Protein AF-A0A7J7X458-F1 (afdb_monomer_lite)

Organism: Rhinolophus ferrumequinum (NCBI:txid59479)

Sequence (187 aa):
MTGVVRDGQDTGGTTMLPPALCLPPPPAPGPMGNCAILASRQPVPRLPPSPSVSLVCELYAWQGLAGARAPQPKAWASLVLFDRDQRVLSGHWRLPLRALPLDPSLSPGQLNGIPQVCQAELFLRMVNARDADVQTWAEINPASAHEYQYPPPVSRSSSLEASSLDPIAGFVDPPPPAEEPLGSSQG

pLDDT: mean 79.39, std 16.43, range [38.22, 96.38]

InterPro domains:
  IPR038800 Coiled-coil domain-containing protein 17 [PTHR33820] (1-182)
  IPR060404 CCDC17, C-terminal domain [PF28455] (2-148)

Foldseek 3Di:
DKFKDALQHTPPDDDQFDDWDFDAFDPPPFDPGTDTDRDLDDDDPDDQQDQRIKMKAWDWADDPDPPPDDTDTAFIWIDGQADPVSDGPFFWAKTFTFGDDDGSNDDPVRRVVGDGDPRDIDIDGGDDPVCCVVSSPDDDDRNCCVRHDHDPDNPDPPPPPPPPPPPPPDDDPDDDDDDDDDDDDDD

Secondary structure (DSSP, 8-state):
-EEEEETTEE-S--BPPPP-PPBPPPSSSS-SS-B----S--PPP-----TTEEEEEEEEE-SSSTTSS--EEEEEEEEESB-TTS-B--EEEEEEEEPSSP-TT--HHHHTTSPEEEEEEEEEEE--GGGHHHHTTS---GGGGGG-BPPPP----S--------------PPPPPPPPP------

Structure (mmCIF, N/CA/C/O backbone):
data_AF-A0A7J7X458-F1
#
_entry.id   AF-A0A7J7X458-F1
#
loop_
_atom_site.group_PDB
_atom_site.id
_atom_site.type_symbol
_atom_site.label_atom_id
_atom_site.label_alt_id
_atom_site.label_comp_id
_atom_site.label_asym_id
_atom_site.label_entity_id
_atom_site.label_seq_id
_atom_site.pdbx_PDB_ins_code
_atom_site.Cartn_x
_atom_site.Cartn_y
_atom_site.Cartn_z
_atom_site.occupancy
_atom_site.B_iso_or_equiv
_atom_site.auth_seq_id
_atom_site.auth_comp_id
_atom_site.auth_asym_id
_atom_site.auth_atom_id
_atom_site.pdbx_PDB_model_num
ATOM 1 N N . MET A 1 1 ? 7.775 -4.183 2.819 1.00 89.19 1 MET A N 1
ATOM 2 C CA . MET A 1 1 ? 7.540 -4.303 4.270 1.00 89.19 1 MET A CA 1
ATOM 3 C C . MET A 1 1 ? 6.198 -3.678 4.578 1.00 89.19 1 MET A C 1
ATOM 5 O O . MET A 1 1 ? 5.832 -2.713 3.918 1.00 89.19 1 MET A O 1
ATOM 9 N N . THR A 1 2 ? 5.453 -4.233 5.518 1.00 90.75 2 THR A N 1
ATOM 10 C CA . THR A 1 2 ? 4.111 -3.763 5.866 1.00 90.75 2 THR A CA 1
ATOM 11 C C . THR A 1 2 ? 3.907 -3.876 7.368 1.00 90.75 2 THR A C 1
ATOM 13 O O . THR A 1 2 ? 4.061 -4.957 7.932 1.00 90.75 2 THR A O 1
ATOM 16 N N . GLY A 1 3 ? 3.572 -2.771 8.019 1.00 90.62 3 GLY A N 1
ATOM 17 C CA . GLY A 1 3 ? 3.391 -2.687 9.465 1.00 90.62 3 GLY A CA 1
ATOM 18 C C . GLY A 1 3 ? 2.100 -1.967 9.816 1.00 90.62 3 GLY A C 1
ATOM 19 O O . GLY A 1 3 ? 1.531 -1.250 8.993 1.00 90.62 3 GLY A O 1
ATOM 20 N N . VAL A 1 4 ? 1.624 -2.171 11.040 1.00 91.25 4 VAL A N 1
ATOM 21 C CA . VAL A 1 4 ? 0.463 -1.445 11.554 1.00 91.25 4 VAL A CA 1
ATOM 22 C C . VAL A 1 4 ? 0.936 -0.452 12.593 1.00 91.25 4 VAL A C 1
ATOM 24 O O . VAL A 1 4 ? 1.631 -0.814 13.541 1.00 91.25 4 VAL A O 1
ATOM 27 N N . VAL A 1 5 ? 0.528 0.795 12.418 1.00 92.00 5 VAL A N 1
ATOM 28 C CA . VAL A 1 5 ? 0.907 1.910 13.275 1.00 92.00 5 VAL A CA 1
ATOM 29 C C . VAL A 1 5 ? -0.341 2.437 13.968 1.00 92.00 5 VAL A C 1
ATOM 31 O O . VAL A 1 5 ? -1.407 2.540 13.359 1.00 92.00 5 VAL A O 1
ATOM 34 N N . ARG A 1 6 ? -0.205 2.787 15.244 1.00 90.75 6 ARG A N 1
ATOM 35 C CA . ARG A 1 6 ? -1.192 3.529 16.023 1.00 90.75 6 ARG A CA 1
ATOM 36 C C . ARG A 1 6 ? -0.552 4.811 16.541 1.00 90.75 6 ARG A C 1
ATOM 38 O O . ARG A 1 6 ? 0.510 4.744 17.144 1.00 90.75 6 ARG A O 1
ATOM 45 N N . ASP A 1 7 ? -1.202 5.951 16.314 1.00 88.38 7 ASP A N 1
ATOM 46 C CA . ASP A 1 7 ? -0.748 7.257 16.824 1.00 88.38 7 ASP A CA 1
ATOM 47 C C . ASP A 1 7 ? 0.721 7.567 16.447 1.00 88.38 7 ASP A C 1
ATOM 49 O O . ASP A 1 7 ? 1.489 8.120 17.229 1.00 88.38 7 ASP A O 1
ATOM 53 N N . GLY A 1 8 ? 1.139 7.156 15.244 1.00 85.06 8 GLY A N 1
ATOM 54 C CA . GLY A 1 8 ? 2.517 7.315 14.768 1.00 85.06 8 GLY A CA 1
ATOM 55 C C . GLY A 1 8 ? 3.533 6.309 15.331 1.00 85.06 8 GLY A C 1
ATOM 56 O O . GLY A 1 8 ? 4.705 6.381 14.975 1.00 85.06 8 GLY A O 1
ATOM 57 N N . GLN A 1 9 ? 3.120 5.348 16.162 1.00 86.56 9 GLN A N 1
ATOM 58 C CA . GLN A 1 9 ? 3.988 4.302 16.715 1.00 86.56 9 GLN A CA 1
ATOM 59 C C . GLN A 1 9 ? 3.689 2.920 16.120 1.00 86.56 9 GLN A C 1
ATOM 61 O O . GLN A 1 9 ? 2.529 2.520 16.005 1.00 86.56 9 GLN A O 1
ATOM 66 N N . ASP A 1 10 ? 4.735 2.170 15.754 1.00 84.19 10 ASP A N 1
ATOM 67 C CA . ASP A 1 10 ? 4.600 0.777 15.307 1.00 84.19 10 ASP A CA 1
ATOM 68 C C . ASP A 1 10 ? 4.023 -0.086 16.442 1.00 84.19 10 ASP A C 1
ATOM 70 O O . ASP A 1 10 ? 4.448 -0.011 17.595 1.00 84.19 10 ASP A O 1
ATOM 74 N N . THR A 1 11 ? 3.047 -0.924 16.104 1.00 83.38 11 THR A N 1
ATOM 75 C CA . THR A 1 11 ? 2.442 -1.897 17.022 1.00 83.38 11 THR A CA 1
ATOM 76 C C . THR A 1 11 ? 3.266 -3.188 17.165 1.00 83.38 11 THR A C 1
ATOM 78 O O . THR A 1 11 ? 2.844 -4.110 17.859 1.00 83.38 11 THR A O 1
ATOM 81 N N . GLY A 1 12 ? 4.448 -3.261 16.538 1.00 67.69 12 GLY A N 1
ATOM 82 C CA . GLY A 1 12 ? 5.417 -4.358 16.660 1.00 67.69 12 GLY A CA 1
ATOM 83 C C . GLY A 1 12 ? 5.139 -5.549 15.737 1.00 67.69 12 GLY A C 1
ATOM 84 O O . GLY A 1 12 ? 5.769 -6.595 15.873 1.00 67.69 12 GLY A O 1
ATOM 85 N N . GLY A 1 13 ? 4.195 -5.406 14.802 1.00 74.56 13 GLY A N 1
ATOM 86 C CA . GLY A 1 13 ? 3.687 -6.472 13.931 1.00 74.56 13 GLY A CA 1
ATOM 87 C C . GLY A 1 13 ? 4.144 -6.367 12.477 1.00 74.56 13 GLY A C 1
ATOM 88 O O . GLY A 1 13 ? 3.378 -6.704 11.570 1.00 74.56 13 GLY A O 1
ATOM 89 N N . THR A 1 14 ? 5.344 -5.847 12.225 1.00 84.81 14 THR A N 1
ATOM 90 C CA . THR A 1 14 ? 5.788 -5.611 10.853 1.00 84.81 14 THR A CA 1
ATOM 91 C C . THR A 1 14 ? 6.150 -6.909 10.124 1.00 84.81 14 THR A C 1
ATOM 93 O O . THR A 1 14 ? 6.900 -7.747 10.615 1.00 84.81 14 THR A O 1
ATOM 96 N N . THR A 1 15 ? 5.603 -7.075 8.920 1.00 86.56 15 THR A N 1
ATOM 97 C CA . THR A 1 15 ? 5.781 -8.245 8.060 1.00 86.56 15 THR A CA 1
ATOM 98 C C . THR A 1 15 ? 6.602 -7.890 6.822 1.00 86.56 15 THR A C 1
ATOM 100 O O . THR A 1 15 ? 6.350 -6.900 6.126 1.00 86.56 15 THR A O 1
ATOM 103 N N . MET A 1 16 ? 7.591 -8.726 6.509 1.00 86.75 16 MET A N 1
ATOM 104 C CA . MET A 1 16 ? 8.283 -8.669 5.225 1.00 86.75 16 MET A CA 1
ATOM 105 C C . MET A 1 16 ? 7.485 -9.452 4.189 1.00 86.75 16 MET A C 1
ATOM 107 O O . MET A 1 16 ? 7.219 -10.638 4.365 1.00 86.75 16 MET A O 1
ATOM 111 N N . LEU A 1 17 ? 7.101 -8.775 3.109 1.00 86.06 17 LEU A N 1
ATOM 112 C CA . LEU A 1 17 ? 6.488 -9.432 1.959 1.00 86.06 17 LEU A CA 1
ATOM 113 C C . LEU A 1 17 ? 7.571 -10.171 1.158 1.00 86.06 17 LEU A C 1
ATOM 115 O O . LEU A 1 17 ? 8.720 -9.707 1.139 1.00 86.06 17 LEU A O 1
ATOM 119 N N . PRO A 1 18 ? 7.238 -11.300 0.510 1.00 85.62 18 PRO A N 1
ATOM 120 C CA . PRO A 1 18 ? 8.194 -12.009 -0.323 1.00 85.62 18 PRO A CA 1
ATOM 121 C C . PRO A 1 18 ? 8.704 -11.095 -1.452 1.00 85.62 18 PRO A C 1
ATOM 123 O O . PRO A 1 18 ? 7.947 -10.274 -1.979 1.00 85.62 18 PRO A O 1
ATOM 126 N N . PRO A 1 19 ? 9.985 -11.208 -1.840 1.00 86.19 19 PRO A N 1
ATOM 127 C CA . PRO A 1 19 ? 10.505 -10.490 -2.995 1.00 86.19 19 PRO A CA 1
ATOM 128 C C . PRO A 1 19 ? 9.729 -10.858 -4.261 1.00 86.19 19 PRO A C 1
ATOM 130 O O . PRO A 1 19 ? 9.452 -12.032 -4.504 1.00 86.19 19 PRO A O 1
ATOM 133 N N . ALA A 1 20 ? 9.437 -9.861 -5.091 1.00 88.38 20 ALA A N 1
ATOM 134 C CA . ALA A 1 20 ? 8.766 -10.047 -6.369 1.00 88.38 20 ALA A CA 1
ATOM 135 C C . ALA A 1 20 ? 9.560 -9.370 -7.488 1.00 88.38 20 ALA A C 1
ATOM 137 O O . ALA A 1 20 ? 10.170 -8.316 -7.288 1.00 88.38 20 ALA A O 1
ATOM 138 N N . LEU A 1 21 ? 9.547 -9.984 -8.670 1.00 87.44 21 LEU A N 1
ATOM 139 C CA . LEU A 1 21 ? 10.113 -9.393 -9.877 1.00 87.44 21 LEU A CA 1
ATOM 140 C C . LEU A 1 21 ? 9.071 -8.494 -10.542 1.00 87.44 21 LEU A C 1
ATOM 142 O O . LEU A 1 21 ? 7.900 -8.858 -10.640 1.00 87.44 21 LEU A O 1
ATOM 146 N N . CYS A 1 22 ? 9.512 -7.334 -11.027 1.00 87.44 22 CYS A N 1
ATOM 147 C CA . CYS A 1 22 ? 8.680 -6.486 -11.870 1.00 87.44 22 CYS A CA 1
ATOM 148 C C . CYS A 1 22 ? 8.477 -7.165 -13.226 1.00 87.44 22 CYS A C 1
ATOM 150 O O . CYS A 1 22 ? 9.434 -7.412 -13.959 1.00 87.44 22 CYS A O 1
ATOM 152 N N . LEU A 1 23 ? 7.223 -7.450 -13.543 1.00 87.00 23 LEU A N 1
ATOM 153 C CA . LEU A 1 23 ? 6.768 -7.975 -14.818 1.00 87.00 23 LEU A CA 1
ATOM 154 C C . LEU A 1 23 ? 6.416 -6.815 -15.762 1.00 87.00 23 LEU A C 1
ATOM 156 O O . LEU A 1 23 ? 6.083 -5.723 -15.287 1.00 87.00 23 LEU A O 1
ATOM 160 N N . PRO A 1 24 ? 6.488 -7.030 -17.087 1.00 85.81 24 PRO A N 1
ATOM 161 C CA . PRO A 1 24 ? 6.001 -6.056 -18.059 1.00 85.81 24 PRO A CA 1
ATOM 162 C C . PRO A 1 24 ? 4.510 -5.743 -17.839 1.00 85.81 24 PRO A C 1
ATOM 164 O O . PRO A 1 24 ? 3.801 -6.546 -17.224 1.00 85.81 24 PRO A O 1
ATOM 167 N N . PRO A 1 25 ? 4.027 -4.590 -18.338 1.00 83.75 25 PRO A N 1
ATOM 168 C CA . PRO A 1 25 ? 2.627 -4.204 -18.203 1.00 83.75 25 PRO A CA 1
ATOM 169 C C . PRO A 1 25 ? 1.688 -5.294 -18.745 1.00 83.75 25 PRO A C 1
ATOM 171 O O . PRO A 1 25 ? 1.964 -5.863 -19.808 1.00 83.75 25 PRO A O 1
ATOM 174 N N . PRO A 1 26 ? 0.573 -5.581 -18.050 1.00 80.38 26 PRO A N 1
ATOM 175 C CA . PRO A 1 26 ? -0.440 -6.503 -18.549 1.00 80.38 26 PRO A CA 1
ATOM 176 C C . PRO A 1 26 ? -1.141 -5.924 -19.795 1.00 80.38 26 PRO A C 1
ATOM 178 O O . PRO A 1 26 ? -1.144 -4.703 -19.992 1.00 80.38 26 PRO A O 1
ATOM 181 N N . PRO A 1 27 ? -1.776 -6.769 -20.632 1.00 79.12 27 PRO A N 1
ATOM 182 C CA . PRO A 1 27 ? -2.664 -6.296 -21.690 1.00 79.12 27 PRO A CA 1
ATOM 183 C C . PRO A 1 27 ? -3.757 -5.386 -21.121 1.00 79.12 27 PRO A C 1
ATOM 185 O O . PRO A 1 27 ? -4.252 -5.622 -20.021 1.00 79.12 27 PRO A O 1
ATOM 188 N N . ALA A 1 28 ? -4.149 -4.359 -21.876 1.00 76.00 28 ALA A N 1
ATOM 189 C CA . ALA A 1 28 ? -5.241 -3.484 -21.465 1.00 76.00 28 ALA A CA 1
ATOM 190 C C . ALA A 1 28 ? -6.551 -4.286 -21.294 1.00 76.00 28 ALA A C 1
ATOM 192 O O . ALA A 1 28 ? -6.829 -5.156 -22.127 1.00 76.00 28 ALA A O 1
ATOM 193 N N . PRO A 1 29 ? -7.384 -3.979 -20.280 1.00 72.44 29 PRO A N 1
ATOM 194 C CA . PRO A 1 29 ? -7.235 -2.914 -19.277 1.00 72.44 29 PRO A CA 1
ATOM 195 C C . PRO A 1 29 ? -6.238 -3.295 -18.169 1.00 72.44 29 PRO A C 1
ATOM 197 O O . PRO A 1 29 ? -6.218 -4.440 -17.755 1.00 72.44 29 PRO A O 1
ATOM 200 N N . GLY A 1 30 ? -5.420 -2.359 -17.672 1.00 72.25 30 GLY A N 1
ATOM 201 C CA . GLY A 1 30 ? -4.449 -2.616 -16.597 1.00 72.25 30 GLY A CA 1
ATOM 202 C C . GLY A 1 30 ? -3.587 -1.389 -16.260 1.00 72.25 30 GLY A C 1
ATOM 203 O O . GLY A 1 30 ? -3.686 -0.374 -16.958 1.00 72.25 30 GLY A O 1
ATOM 204 N N . PRO A 1 31 ? -2.767 -1.432 -15.191 1.00 77.25 31 PRO A N 1
ATOM 205 C CA . PRO A 1 31 ? -1.887 -0.327 -14.831 1.00 77.25 31 PRO A CA 1
ATOM 206 C C . PRO A 1 31 ? -0.853 -0.086 -15.934 1.00 77.25 31 PRO A C 1
ATOM 208 O O . PRO A 1 31 ? -0.308 -1.022 -16.520 1.00 77.25 31 PRO A O 1
ATOM 211 N N . MET A 1 32 ? -0.574 1.188 -16.209 1.00 79.88 32 MET A N 1
ATOM 212 C CA . MET A 1 32 ? 0.482 1.563 -17.144 1.00 79.88 32 MET A CA 1
ATOM 213 C C . MET A 1 32 ? 1.850 1.327 -16.494 1.00 79.88 32 MET A C 1
ATOM 215 O O . MET A 1 32 ? 2.110 1.812 -15.396 1.00 79.88 32 MET A O 1
ATOM 219 N N . GLY A 1 33 ? 2.736 0.621 -17.195 1.00 84.88 33 GLY A N 1
ATOM 220 C CA . GLY A 1 33 ? 4.096 0.338 -16.733 1.00 84.88 33 GLY A CA 1
ATOM 221 C C . GLY A 1 33 ? 4.254 -1.015 -16.037 1.00 84.88 33 GLY A C 1
ATOM 222 O O . GLY A 1 33 ? 3.338 -1.830 -15.976 1.00 84.88 33 GLY A O 1
ATOM 223 N N . ASN A 1 34 ? 5.467 -1.278 -15.556 1.00 87.94 34 ASN A N 1
ATOM 224 C CA . ASN A 1 34 ? 5.802 -2.566 -14.955 1.00 87.94 34 ASN A CA 1
ATOM 225 C C . ASN A 1 34 ? 5.041 -2.779 -13.638 1.00 87.94 34 ASN A C 1
ATOM 227 O O . ASN A 1 34 ? 4.902 -1.852 -12.840 1.00 87.94 34 ASN A O 1
ATOM 231 N N . CYS A 1 35 ? 4.618 -4.013 -13.374 1.00 88.06 35 CYS A N 1
ATOM 232 C CA . CYS A 1 35 ? 3.873 -4.370 -12.168 1.00 88.06 35 CYS A CA 1
ATOM 233 C C . CYS A 1 35 ? 4.478 -5.591 -11.468 1.00 88.06 35 CYS A C 1
ATOM 235 O O . CYS A 1 35 ? 5.085 -6.444 -12.108 1.00 88.06 35 CYS A O 1
ATOM 237 N N . ALA A 1 36 ? 4.296 -5.701 -10.155 1.00 89.56 36 ALA A N 1
ATOM 238 C CA . ALA A 1 36 ? 4.710 -6.866 -9.380 1.00 89.56 36 ALA A CA 1
ATOM 239 C C . ALA A 1 36 ? 3.615 -7.240 -8.377 1.00 89.56 36 ALA A C 1
ATOM 241 O O . ALA A 1 36 ? 3.035 -6.364 -7.733 1.00 89.56 36 ALA A O 1
ATOM 242 N N . ILE A 1 37 ? 3.355 -8.537 -8.218 1.00 88.06 37 ILE A N 1
ATOM 243 C CA . ILE A 1 37 ? 2.460 -9.054 -7.178 1.00 88.06 37 ILE A CA 1
ATOM 244 C C . ILE A 1 37 ? 3.307 -9.324 -5.934 1.00 88.06 37 ILE A C 1
ATOM 246 O O . ILE A 1 37 ? 4.159 -10.207 -5.942 1.00 88.06 37 ILE A O 1
ATOM 250 N N . LEU A 1 38 ? 3.095 -8.534 -4.879 1.00 82.50 38 LEU A N 1
ATOM 251 C CA . LEU A 1 38 ? 3.946 -8.547 -3.682 1.00 82.50 38 LEU A CA 1
ATOM 252 C C . LEU A 1 38 ? 3.552 -9.623 -2.665 1.00 82.50 38 LEU A C 1
ATOM 254 O O . LEU A 1 38 ? 4.414 -10.177 -1.995 1.00 82.50 38 LEU A O 1
ATOM 258 N N . ALA A 1 39 ? 2.258 -9.895 -2.505 1.00 73.19 39 ALA A N 1
ATOM 259 C CA . ALA A 1 39 ? 1.745 -10.915 -1.595 1.00 73.19 39 ALA A CA 1
ATOM 260 C C . ALA A 1 39 ? 0.273 -11.205 -1.891 1.00 73.19 39 ALA A C 1
ATOM 262 O O . ALA A 1 39 ? -0.444 -10.326 -2.367 1.00 73.19 39 ALA A O 1
ATOM 263 N N . SER A 1 40 ? -0.182 -12.416 -1.559 1.00 65.38 40 SER A N 1
ATOM 264 C CA . SER A 1 40 ? -1.592 -12.792 -1.694 1.00 65.38 40 SER A CA 1
ATOM 265 C C . SER A 1 40 ? -2.425 -12.483 -0.452 1.00 65.38 40 SER A C 1
ATOM 267 O O . SER A 1 40 ? -3.580 -12.085 -0.574 1.00 65.38 40 SER A O 1
ATOM 269 N N . ARG A 1 41 ? -1.863 -12.651 0.755 1.00 74.56 41 ARG A N 1
ATOM 270 C CA . ARG A 1 41 ? -2.570 -12.428 2.026 1.00 74.56 41 ARG A CA 1
ATOM 271 C C . ARG A 1 41 ? -1.618 -11.968 3.116 1.00 74.56 41 ARG A C 1
ATOM 273 O O . ARG A 1 41 ? -0.571 -12.575 3.323 1.00 74.56 41 ARG A O 1
ATOM 280 N N . GLN A 1 42 ? -2.038 -10.956 3.866 1.00 74.69 42 GLN A N 1
ATOM 281 C CA . GLN A 1 42 ? -1.352 -10.526 5.074 1.00 74.69 42 GLN A CA 1
ATOM 282 C C . GLN A 1 42 ? -2.365 -10.376 6.216 1.00 74.69 42 GLN A C 1
ATOM 284 O O . GLN A 1 42 ? -3.263 -9.537 6.117 1.00 74.69 42 GLN A O 1
ATOM 289 N N . PRO A 1 43 ? -2.253 -11.169 7.296 1.00 74.62 43 PRO A N 1
ATOM 290 C CA . PRO A 1 43 ? -3.108 -10.992 8.457 1.00 74.62 43 PRO A CA 1
ATOM 291 C C . PRO A 1 43 ? -2.748 -9.689 9.178 1.00 74.62 43 PRO A C 1
ATOM 293 O O . PRO A 1 43 ? -1.582 -9.412 9.452 1.00 74.62 43 PRO A O 1
ATOM 296 N N . VAL A 1 44 ? -3.769 -8.902 9.508 1.00 77.31 44 VAL A N 1
ATOM 297 C CA . VAL A 1 44 ? -3.647 -7.728 10.376 1.00 77.31 44 VAL A CA 1
ATOM 298 C C . VAL A 1 44 ? -3.971 -8.174 11.808 1.00 77.31 44 VAL A C 1
ATOM 300 O O . VAL A 1 44 ? -4.988 -8.851 11.998 1.00 77.31 44 VAL A O 1
ATOM 303 N N . PRO A 1 45 ? -3.145 -7.837 12.819 1.00 75.00 45 PRO A N 1
ATOM 304 C CA . PRO A 1 45 ? -3.445 -8.148 14.214 1.00 75.00 45 PRO A CA 1
ATOM 305 C C . PRO A 1 45 ? -4.839 -7.664 14.628 1.00 75.00 45 PRO A C 1
ATOM 307 O O . PRO A 1 45 ? -5.337 -6.650 14.134 1.00 75.00 45 PRO A O 1
ATOM 310 N N . ARG A 1 46 ? -5.476 -8.367 15.572 1.00 79.00 46 ARG A N 1
ATOM 311 C CA . ARG A 1 46 ? -6.741 -7.900 16.154 1.00 79.00 46 ARG A CA 1
ATOM 312 C C . ARG A 1 46 ? -6.467 -6.642 16.967 1.00 79.00 46 ARG A C 1
ATOM 314 O O . ARG A 1 46 ? -5.820 -6.704 18.008 1.00 79.00 46 ARG A O 1
ATOM 321 N N . LEU A 1 47 ? -6.963 -5.512 16.484 1.00 81.12 47 LEU A N 1
ATOM 322 C CA . LEU A 1 47 ? -6.764 -4.204 17.096 1.00 81.12 47 LEU A CA 1
ATOM 323 C C . LEU A 1 47 ? -8.120 -3.605 17.469 1.00 81.12 47 LEU A C 1
ATOM 325 O O . LEU A 1 47 ? -9.081 -3.789 16.717 1.00 81.12 47 LEU A O 1
ATOM 329 N N . PRO A 1 48 ? -8.220 -2.878 18.599 1.00 86.69 48 PRO A N 1
ATOM 330 C CA . PRO A 1 48 ? -9.425 -2.120 18.876 1.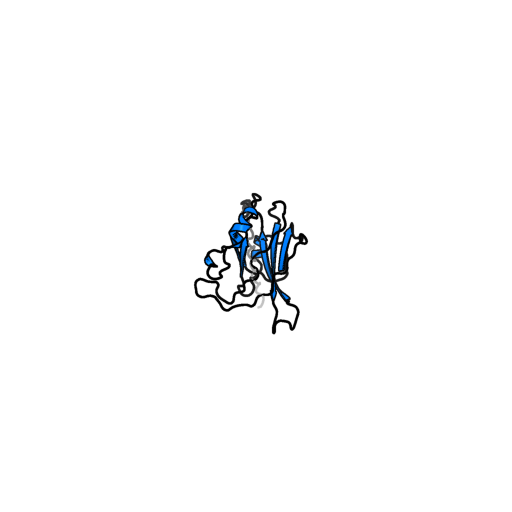00 86.69 48 PRO A CA 1
ATOM 331 C C . PRO A 1 48 ? -9.605 -1.043 17.794 1.00 86.69 48 PRO A C 1
ATOM 333 O O . PRO A 1 48 ? -8.605 -0.424 17.398 1.00 86.69 48 PRO A O 1
ATOM 336 N N . PRO A 1 49 ? -10.845 -0.827 17.319 1.00 89.81 49 PRO A N 1
ATOM 337 C CA . PRO A 1 49 ? -11.141 0.180 16.314 1.00 89.81 49 PRO A CA 1
ATOM 338 C C . PRO A 1 49 ? -10.668 1.571 16.724 1.00 89.81 49 PRO A C 1
ATOM 340 O O . PRO A 1 49 ? -10.943 2.027 17.832 1.00 89.81 49 PRO A O 1
ATOM 343 N N . SER A 1 50 ? -9.939 2.244 15.836 1.00 90.00 50 SER 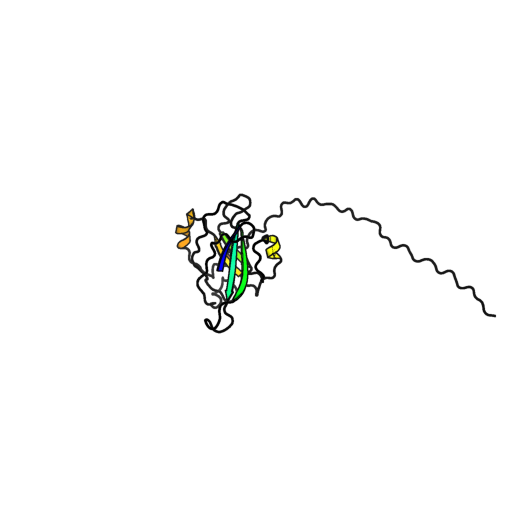A N 1
ATOM 344 C CA . SER A 1 50 ? -9.520 3.629 16.047 1.00 90.00 50 SER A CA 1
ATOM 345 C C . SER A 1 50 ? -9.110 4.287 14.726 1.00 90.00 50 SER A C 1
ATOM 347 O O . SER A 1 50 ? -8.378 3.668 13.948 1.00 90.00 50 SER A O 1
ATOM 349 N N . PRO A 1 51 ? -9.516 5.549 14.482 1.00 87.06 51 PRO A N 1
ATOM 350 C CA . PRO A 1 51 ? -9.133 6.295 13.283 1.00 87.06 51 PRO A CA 1
ATOM 351 C C . PRO A 1 51 ? -7.633 6.631 13.236 1.00 87.06 51 PRO A C 1
ATOM 353 O O . PRO A 1 51 ? -7.122 6.984 12.177 1.00 87.06 51 PRO A O 1
ATOM 356 N N . SER A 1 52 ? -6.915 6.500 14.358 1.00 88.31 52 SER A N 1
ATOM 357 C CA . SER A 1 52 ? -5.459 6.677 14.425 1.00 88.31 52 SER A CA 1
ATOM 358 C C . SER A 1 52 ? -4.667 5.443 13.988 1.00 88.31 52 SER A C 1
ATOM 360 O O . SER A 1 52 ? -3.436 5.474 13.978 1.00 88.31 52 SER A O 1
ATOM 362 N N . VAL A 1 53 ? -5.343 4.326 13.697 1.00 91.25 53 VAL A N 1
ATOM 363 C CA . VAL A 1 53 ? -4.682 3.093 13.267 1.00 91.25 53 VAL A CA 1
ATOM 364 C C . VAL A 1 53 ? -4.559 3.089 11.750 1.00 91.25 53 VAL A C 1
ATOM 366 O O . VAL A 1 53 ? -5.556 3.196 11.035 1.00 91.25 53 VAL A O 1
ATOM 369 N N . SER A 1 54 ? -3.337 2.907 11.258 1.00 91.94 54 SER A N 1
ATOM 370 C CA . SER A 1 54 ? -3.038 2.844 9.831 1.00 91.94 54 SER A CA 1
ATOM 371 C C . SER A 1 54 ? -2.152 1.653 9.479 1.00 91.94 54 SER A C 1
ATOM 373 O O . SER A 1 54 ? -1.294 1.229 10.252 1.00 91.94 54 SER A O 1
ATOM 375 N N . LEU A 1 55 ? -2.379 1.102 8.291 1.00 92.44 55 LEU A N 1
ATOM 376 C CA . LEU A 1 55 ? -1.444 0.223 7.610 1.00 92.44 55 LEU A CA 1
ATOM 377 C C . LEU A 1 55 ? -0.400 1.093 6.921 1.00 92.44 55 LEU A C 1
ATOM 379 O O . LEU A 1 55 ? -0.748 1.920 6.081 1.00 92.44 55 LEU A O 1
ATOM 383 N N . VAL A 1 56 ? 0.867 0.858 7.232 1.00 93.44 56 VAL A N 1
ATOM 384 C CA . VAL A 1 56 ? 2.005 1.486 6.568 1.00 93.44 56 VAL A CA 1
ATOM 385 C C . VAL A 1 56 ? 2.707 0.440 5.717 1.00 93.44 56 VAL A C 1
ATOM 387 O O . VAL A 1 56 ? 3.078 -0.632 6.194 1.00 93.44 56 VAL A O 1
ATOM 390 N N . CYS A 1 57 ? 2.894 0.760 4.444 1.00 93.38 57 CYS A N 1
ATOM 391 C CA . CYS A 1 57 ? 3.584 -0.075 3.476 1.00 93.38 57 CYS A CA 1
ATOM 392 C C . CYS A 1 57 ? 4.854 0.640 3.029 1.00 93.38 57 CYS A C 1
ATOM 394 O O . CYS A 1 57 ? 4.784 1.735 2.481 1.00 93.38 57 CYS A O 1
ATOM 396 N N . GLU A 1 58 ? 6.005 0.004 3.202 1.00 94.50 58 GLU A N 1
ATOM 397 C CA . GLU A 1 58 ? 7.289 0.505 2.723 1.00 94.50 58 GLU A CA 1
ATOM 398 C C . GLU A 1 58 ? 7.814 -0.386 1.591 1.00 94.50 58 GLU A C 1
ATOM 400 O O . GLU A 1 58 ? 7.923 -1.616 1.719 1.00 94.50 58 GLU A O 1
ATOM 405 N N . LEU A 1 59 ? 8.129 0.245 0.461 1.00 93.31 59 LEU A N 1
ATOM 406 C CA . LEU A 1 59 ? 8.678 -0.397 -0.721 1.00 93.31 59 LEU A CA 1
ATOM 407 C C . LEU A 1 59 ? 10.200 -0.444 -0.627 1.00 93.31 59 LEU A C 1
ATOM 409 O O . LEU A 1 59 ? 10.873 0.587 -0.591 1.00 93.31 59 LEU A O 1
ATOM 413 N N . TYR A 1 60 ? 10.722 -1.662 -0.698 1.00 91.38 60 TYR A N 1
ATOM 414 C CA . TYR A 1 60 ? 12.143 -1.947 -0.792 1.00 91.38 60 TYR A CA 1
ATOM 415 C C . TYR A 1 60 ? 12.461 -2.462 -2.190 1.00 91.38 60 TYR A C 1
ATOM 417 O O . TYR A 1 60 ? 11.739 -3.308 -2.717 1.00 91.38 60 TYR A O 1
ATOM 425 N N . ALA A 1 61 ? 13.551 -1.979 -2.778 1.00 89.00 61 ALA A N 1
ATOM 426 C CA . ALA A 1 61 ? 14.007 -2.442 -4.082 1.00 89.00 61 ALA A CA 1
ATOM 427 C C . ALA A 1 61 ? 15.523 -2.636 -4.109 1.00 89.00 61 ALA A C 1
ATOM 429 O O . ALA A 1 61 ? 16.286 -1.875 -3.502 1.00 89.00 61 ALA A O 1
ATOM 430 N N . TRP A 1 62 ? 15.959 -3.641 -4.866 1.00 85.88 62 TRP A N 1
ATOM 431 C CA . TRP A 1 62 ? 17.354 -3.783 -5.259 1.00 85.88 62 TRP A CA 1
ATOM 432 C C . TRP A 1 62 ? 17.677 -2.797 -6.375 1.00 85.88 62 TRP A C 1
ATOM 434 O O . TRP A 1 62 ? 16.898 -2.606 -7.305 1.00 85.88 62 TRP A O 1
ATOM 444 N N . GLN A 1 63 ? 18.847 -2.177 -6.284 1.00 70.50 63 GLN A N 1
ATOM 445 C CA . GLN A 1 63 ? 19.397 -1.365 -7.358 1.00 70.50 63 GLN A CA 1
ATOM 446 C C . GLN A 1 63 ? 20.539 -2.164 -7.995 1.00 70.50 63 GLN A C 1
ATOM 448 O O . GLN A 1 63 ? 21.563 -2.389 -7.352 1.00 70.50 63 GLN A O 1
ATOM 453 N N . GLY A 1 64 ? 20.342 -2.634 -9.229 1.00 69.00 64 GLY A N 1
ATOM 454 C CA . GLY A 1 64 ? 21.278 -3.530 -9.920 1.00 69.00 64 GLY A CA 1
ATOM 455 C C . GLY A 1 64 ? 20.911 -5.013 -9.789 1.00 69.00 64 GLY A C 1
ATOM 456 O O . GLY A 1 64 ? 19.753 -5.351 -9.554 1.00 69.00 64 GLY A O 1
ATOM 457 N N . LEU A 1 65 ? 21.891 -5.902 -9.983 1.00 63.69 65 LEU A N 1
ATOM 458 C CA . LEU A 1 65 ? 21.675 -7.352 -9.989 1.00 63.69 65 LEU A CA 1
ATOM 459 C C . LEU A 1 65 ? 21.139 -7.834 -8.628 1.00 63.69 65 LEU A C 1
ATOM 461 O O . LEU A 1 65 ? 21.731 -7.551 -7.581 1.00 63.69 65 LEU A O 1
ATOM 465 N N . ALA A 1 66 ? 20.018 -8.559 -8.647 1.00 64.12 66 ALA A N 1
ATOM 466 C CA . ALA A 1 66 ? 19.389 -9.089 -7.441 1.00 64.12 66 ALA A CA 1
ATOM 467 C C . ALA A 1 66 ? 20.383 -9.947 -6.635 1.00 64.12 66 ALA A C 1
ATOM 469 O O . ALA A 1 66 ? 21.094 -10.778 -7.195 1.00 64.12 66 ALA A O 1
ATOM 470 N N . GLY A 1 67 ? 20.447 -9.723 -5.318 1.00 63.66 67 GLY A N 1
ATOM 471 C CA . GLY A 1 67 ? 21.319 -10.472 -4.403 1.00 63.66 67 GLY A CA 1
ATOM 472 C C . GLY A 1 67 ? 22.730 -9.905 -4.199 1.00 63.66 67 GLY A C 1
ATOM 473 O O . GLY A 1 67 ? 23.389 -10.295 -3.242 1.00 63.66 67 GLY A O 1
ATOM 474 N N . ALA A 1 68 ? 23.186 -8.940 -5.008 1.00 68.62 68 ALA A N 1
ATOM 475 C CA . ALA A 1 68 ? 24.510 -8.328 -4.821 1.00 68.62 68 ALA A CA 1
ATOM 476 C C . ALA A 1 68 ? 24.582 -7.368 -3.615 1.00 68.62 68 ALA A C 1
ATOM 478 O O . ALA A 1 68 ? 25.663 -7.091 -3.096 1.00 68.62 68 ALA A O 1
ATOM 479 N N . ARG A 1 69 ? 23.437 -6.821 -3.185 1.00 76.44 69 ARG A N 1
ATOM 480 C CA . ARG A 1 69 ? 23.309 -5.887 -2.054 1.00 76.44 69 ARG A CA 1
ATOM 481 C C . ARG A 1 69 ? 21.990 -6.100 -1.320 1.00 76.44 69 ARG A C 1
ATOM 483 O O . ARG A 1 69 ? 21.057 -6.674 -1.878 1.00 76.44 69 ARG A O 1
ATOM 490 N N . ALA A 1 70 ? 21.900 -5.601 -0.089 1.00 85.06 70 ALA A N 1
ATOM 491 C CA . ALA A 1 70 ? 20.632 -5.518 0.628 1.00 85.06 70 ALA A CA 1
ATOM 492 C C . ALA A 1 70 ? 19.670 -4.550 -0.093 1.00 85.06 70 ALA A C 1
ATOM 494 O O . ALA A 1 70 ? 20.122 -3.504 -0.585 1.00 85.06 70 ALA A O 1
ATOM 495 N N . PRO A 1 71 ? 18.366 -4.871 -0.168 1.00 88.44 71 PRO A N 1
ATOM 496 C CA . PRO A 1 71 ? 17.394 -3.977 -0.776 1.00 88.44 71 PRO A CA 1
ATOM 497 C C . PRO A 1 71 ? 17.298 -2.682 0.038 1.00 88.44 71 PRO A C 1
ATOM 499 O O . PRO A 1 71 ? 17.461 -2.686 1.256 1.00 88.44 71 PRO A O 1
ATOM 502 N N . GLN A 1 72 ? 17.052 -1.569 -0.645 1.00 90.75 72 GLN A N 1
ATOM 503 C CA . GLN A 1 72 ? 16.983 -0.242 -0.031 1.00 90.75 72 GLN A CA 1
ATOM 504 C C . GLN A 1 72 ? 15.543 0.271 -0.048 1.00 90.75 72 GLN A C 1
ATOM 506 O O . GLN A 1 72 ? 14.839 0.004 -1.030 1.00 90.75 72 GLN A O 1
ATOM 511 N N . PRO A 1 73 ? 15.113 1.033 0.970 1.00 92.75 73 PRO A N 1
ATOM 512 C CA . PRO A 1 73 ? 13.809 1.675 0.952 1.00 92.75 73 PRO A CA 1
ATOM 513 C C . PRO A 1 73 ? 13.769 2.717 -0.172 1.00 92.75 73 PRO A C 1
ATOM 515 O O . PRO A 1 73 ? 14.749 3.424 -0.429 1.00 92.75 73 PRO A O 1
ATOM 518 N N . LYS A 1 74 ? 12.650 2.779 -0.896 1.00 93.94 74 LYS A N 1
ATOM 519 C CA . LYS A 1 74 ? 12.471 3.677 -2.051 1.00 93.94 74 LYS A CA 1
ATOM 520 C C . LYS A 1 74 ? 11.273 4.594 -1.921 1.00 93.94 74 LYS A C 1
ATOM 522 O O . LYS A 1 74 ? 11.337 5.733 -2.374 1.00 93.94 74 LYS A O 1
ATOM 527 N N . ALA A 1 75 ? 10.192 4.091 -1.348 1.00 95.56 75 ALA A N 1
ATOM 528 C CA . ALA A 1 75 ? 8.950 4.824 -1.209 1.00 95.56 75 ALA A CA 1
ATOM 529 C C . ALA A 1 75 ? 8.074 4.162 -0.150 1.00 95.56 75 ALA A C 1
ATOM 531 O O . ALA A 1 75 ? 8.338 3.034 0.270 1.00 95.56 75 ALA A O 1
ATOM 532 N N . TRP A 1 76 ? 7.006 4.839 0.243 1.00 96.00 76 TRP A N 1
ATOM 533 C CA . TRP A 1 76 ? 6.071 4.317 1.227 1.00 96.00 76 TRP A CA 1
ATOM 534 C C . TRP A 1 76 ? 4.651 4.826 0.980 1.00 96.00 76 TRP A C 1
ATOM 536 O O . TRP A 1 76 ? 4.432 5.780 0.238 1.00 96.00 76 TRP A O 1
ATOM 546 N N . ALA A 1 77 ? 3.672 4.166 1.577 1.00 95.06 77 ALA A N 1
ATOM 547 C CA . ALA A 1 77 ? 2.274 4.566 1.555 1.00 95.06 77 ALA A CA 1
ATOM 548 C C . ALA A 1 77 ? 1.632 4.249 2.907 1.00 95.06 77 ALA A C 1
ATOM 550 O O . ALA A 1 77 ? 2.095 3.365 3.629 1.00 95.06 77 ALA A O 1
ATOM 551 N N . SER A 1 78 ? 0.552 4.955 3.234 1.00 93.94 78 SER A N 1
ATOM 552 C CA . SER A 1 78 ? -0.240 4.702 4.436 1.00 93.94 78 SER A CA 1
ATOM 553 C C . SER A 1 78 ? -1.730 4.708 4.113 1.00 93.94 78 SER 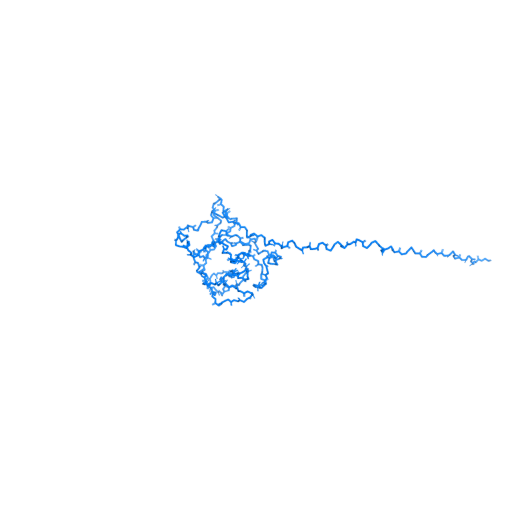A C 1
ATOM 555 O O . SER A 1 78 ? -2.186 5.449 3.238 1.00 93.94 78 SER A O 1
ATOM 557 N N . LEU A 1 79 ? -2.481 3.865 4.817 1.00 92.50 79 LEU A N 1
ATOM 558 C CA . LEU A 1 79 ? -3.930 3.761 4.733 1.00 92.50 79 LEU A CA 1
ATOM 559 C C . LEU A 1 79 ? -4.517 3.568 6.128 1.00 92.50 79 LEU A C 1
ATOM 561 O O . LEU A 1 79 ? -4.193 2.604 6.816 1.00 92.50 79 LEU A O 1
ATOM 565 N N . VAL A 1 80 ? -5.420 4.459 6.527 1.00 91.38 80 VAL A N 1
ATOM 566 C CA . VAL A 1 80 ? -6.208 4.294 7.755 1.00 91.38 80 VAL A CA 1
ATOM 567 C C . VAL A 1 80 ? -7.049 3.017 7.688 1.00 91.38 80 VAL A C 1
ATOM 569 O O . VAL A 1 80 ? -7.649 2.712 6.660 1.00 91.38 80 VAL A O 1
ATOM 572 N N . LEU A 1 81 ? -7.077 2.252 8.781 1.00 90.75 81 LEU A N 1
ATOM 573 C CA . LEU A 1 81 ? -7.812 0.984 8.847 1.00 90.75 81 LEU A CA 1
ATOM 574 C C . LEU A 1 81 ? -9.282 1.173 9.221 1.00 90.75 81 LEU A C 1
ATOM 576 O O . LEU A 1 81 ? -10.118 0.346 8.857 1.00 90.75 81 LEU A O 1
ATOM 580 N N . PHE A 1 82 ? -9.587 2.240 9.957 1.00 90.19 82 PHE A N 1
ATOM 581 C CA . PHE A 1 82 ? -10.923 2.532 10.454 1.00 90.19 82 PHE A CA 1
ATOM 582 C C . PHE A 1 82 ? -11.361 3.932 10.034 1.00 90.19 82 PHE A C 1
ATOM 584 O O . PHE A 1 82 ? -10.554 4.863 10.004 1.00 90.19 82 PHE A O 1
ATOM 591 N N . ASP A 1 83 ? -12.645 4.077 9.725 1.00 87.81 83 ASP A N 1
ATOM 592 C CA . ASP A 1 83 ? -13.263 5.381 9.519 1.00 87.81 83 ASP A CA 1
ATOM 593 C C . ASP A 1 83 ? -13.558 6.093 10.855 1.00 87.81 83 ASP A C 1
ATOM 595 O O . ASP A 1 83 ? -13.231 5.615 11.947 1.00 87.81 83 ASP A O 1
ATOM 599 N N . ARG A 1 84 ? -14.172 7.279 10.769 1.00 86.75 84 ARG A N 1
ATOM 600 C CA . ARG A 1 84 ? -14.560 8.075 11.946 1.00 86.75 84 ARG A CA 1
ATOM 601 C C . ARG A 1 84 ? -15.629 7.402 12.802 1.00 86.75 84 ARG A C 1
ATOM 603 O O . ARG A 1 84 ? -15.651 7.630 14.007 1.00 86.75 84 ARG A O 1
ATOM 610 N N . ASP A 1 85 ? -16.449 6.554 12.190 1.00 89.62 85 ASP A N 1
ATOM 611 C CA . ASP A 1 85 ? -17.474 5.754 12.858 1.00 89.62 85 ASP A CA 1
ATOM 612 C C . ASP A 1 85 ? -16.900 4.433 13.400 1.00 89.62 85 ASP A C 1
ATOM 614 O O . ASP A 1 85 ? -17.650 3.541 13.802 1.00 89.62 85 ASP A O 1
ATOM 618 N N . GLN A 1 86 ? -15.565 4.301 13.418 1.00 89.56 86 GLN A N 1
ATOM 619 C CA . GLN A 1 86 ? -14.825 3.143 13.911 1.00 89.56 86 GLN A CA 1
ATOM 620 C C . GLN A 1 86 ? -15.123 1.844 13.143 1.00 89.56 86 GLN A C 1
ATOM 622 O O . GLN A 1 86 ? -14.948 0.738 13.662 1.00 89.56 86 GLN A O 1
ATOM 627 N N . ARG A 1 87 ? -15.548 1.947 11.883 1.00 88.12 87 ARG A N 1
ATOM 628 C CA . ARG A 1 87 ? -15.789 0.800 11.003 1.00 88.12 87 ARG A CA 1
ATOM 629 C C . ARG A 1 87 ? -14.552 0.514 10.171 1.00 88.12 87 ARG A C 1
ATOM 631 O O . ARG A 1 87 ? -13.849 1.425 9.749 1.00 88.12 87 ARG A O 1
ATOM 638 N N . VAL A 1 88 ? -14.290 -0.767 9.916 1.00 88.50 88 VAL A N 1
ATOM 639 C CA . VAL A 1 88 ? -13.163 -1.194 9.074 1.00 88.50 88 VAL A CA 1
ATOM 640 C C . VAL A 1 88 ? -13.370 -0.709 7.638 1.00 88.50 88 VAL A C 1
ATOM 642 O O . VAL A 1 88 ? -14.395 -1.015 7.026 1.00 88.50 88 VAL A O 1
ATOM 645 N N . LEU A 1 89 ? -12.363 -0.047 7.070 1.00 89.31 89 LEU A N 1
ATOM 646 C CA . LEU A 1 89 ? -12.345 0.432 5.685 1.00 89.31 89 LEU A CA 1
ATOM 647 C C . LEU A 1 89 ? -12.046 -0.701 4.690 1.00 89.31 89 LEU A C 1
ATOM 649 O O . LEU A 1 89 ? -11.003 -0.749 4.040 1.00 89.31 89 LEU A O 1
ATOM 653 N N . SER A 1 90 ? -12.981 -1.642 4.563 1.00 89.69 90 SER A N 1
ATOM 654 C CA . SER A 1 90 ? -12.876 -2.740 3.591 1.00 89.69 90 SER A CA 1
ATOM 655 C C . SER A 1 90 ? -13.109 -2.240 2.158 1.00 89.69 90 SER A C 1
ATOM 657 O O . SER A 1 90 ? -13.983 -1.407 1.935 1.00 89.69 90 SER A O 1
ATOM 659 N N . GLY A 1 91 ? -12.357 -2.755 1.183 1.00 91.50 91 GLY A N 1
ATOM 660 C CA . GLY A 1 91 ? -12.467 -2.350 -0.220 1.00 91.50 91 GLY A CA 1
ATOM 661 C C . GLY A 1 91 ? -11.206 -2.600 -1.051 1.00 91.50 91 GLY A C 1
ATOM 662 O O . GLY A 1 91 ? -10.243 -3.218 -0.587 1.00 91.50 91 GLY A O 1
ATOM 663 N N . HIS A 1 92 ? -11.226 -2.104 -2.290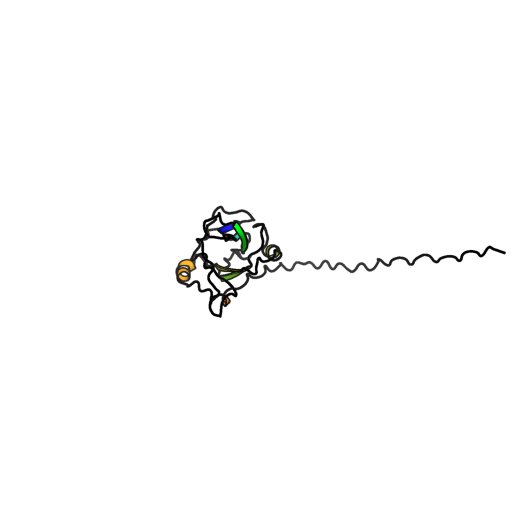 1.00 92.75 92 HIS A N 1
ATOM 664 C CA . HIS A 1 92 ? -10.094 -2.102 -3.218 1.00 92.75 92 HIS A CA 1
ATOM 665 C C . HIS A 1 92 ? -9.469 -0.706 -3.248 1.00 92.75 92 HIS A C 1
ATOM 667 O O . HIS A 1 92 ? -10.068 0.251 -3.739 1.00 92.75 92 HIS A O 1
ATOM 673 N N . TRP A 1 93 ? -8.262 -0.586 -2.706 1.00 94.12 93 TRP A N 1
ATOM 674 C CA . TRP A 1 93 ? -7.600 0.690 -2.477 1.00 94.12 93 TRP A CA 1
ATOM 675 C C . TRP A 1 93 ? -6.365 0.851 -3.357 1.00 94.12 93 TRP A C 1
ATOM 677 O O . TRP A 1 93 ? -5.498 -0.022 -3.409 1.00 94.12 93 TRP A O 1
ATOM 687 N N . ARG A 1 94 ? -6.273 2.005 -4.012 1.00 93.69 94 ARG A N 1
ATOM 688 C CA . ARG A 1 94 ? -5.124 2.448 -4.799 1.00 93.69 94 ARG A CA 1
ATOM 689 C C . ARG A 1 94 ? -4.390 3.543 -4.040 1.00 93.69 94 ARG A C 1
ATOM 691 O O . ARG A 1 94 ? -4.968 4.592 -3.768 1.00 93.69 94 ARG A O 1
ATOM 698 N N . LEU A 1 95 ? -3.134 3.303 -3.678 1.00 94.25 95 LEU A N 1
ATOM 699 C CA . LEU A 1 95 ? -2.327 4.221 -2.877 1.00 94.25 95 LEU A CA 1
ATOM 700 C C . LEU A 1 95 ? -1.114 4.724 -3.671 1.00 94.25 95 LEU A C 1
ATOM 702 O O . LEU A 1 95 ? -0.287 3.911 -4.082 1.00 94.25 95 LEU A O 1
ATOM 706 N N . PRO A 1 96 ? -0.942 6.042 -3.843 1.00 94.56 96 PRO A N 1
ATOM 707 C CA . PRO A 1 96 ? 0.291 6.600 -4.389 1.00 94.56 96 PRO A CA 1
ATOM 708 C C . PRO A 1 96 ? 1.480 6.328 -3.460 1.00 94.56 96 PRO A C 1
ATOM 710 O O . PRO A 1 96 ? 1.407 6.615 -2.263 1.00 94.56 96 PRO A O 1
ATOM 713 N N . LEU A 1 97 ? 2.588 5.826 -4.007 1.00 95.19 97 LEU A N 1
ATOM 714 C CA . LEU A 1 97 ? 3.835 5.649 -3.264 1.00 95.19 97 LEU A CA 1
ATOM 715 C C . LEU A 1 97 ? 4.592 6.979 -3.169 1.00 95.19 97 LEU A C 1
ATOM 717 O O . LEU A 1 97 ? 4.983 7.581 -4.171 1.00 95.19 97 LEU A O 1
ATOM 721 N N . ARG A 1 98 ? 4.786 7.439 -1.938 1.00 96.06 98 ARG A N 1
ATOM 722 C CA . ARG A 1 98 ? 5.347 8.739 -1.573 1.00 96.06 98 ARG A CA 1
ATOM 723 C C . ARG A 1 98 ? 6.847 8.651 -1.314 1.00 96.06 98 ARG A C 1
ATOM 725 O O . ARG A 1 98 ? 7.365 7.602 -0.926 1.00 96.06 98 ARG A O 1
ATOM 732 N N . ALA A 1 99 ? 7.537 9.763 -1.551 1.00 96.38 99 ALA A N 1
ATOM 733 C CA . ALA A 1 99 ? 8.965 9.888 -1.294 1.00 96.38 99 ALA A CA 1
ATOM 734 C C . ALA A 1 99 ? 9.298 9.748 0.202 1.00 96.38 99 ALA A C 1
ATOM 736 O O . ALA A 1 99 ? 8.484 10.045 1.075 1.00 96.38 99 ALA A O 1
ATOM 737 N N . LEU A 1 100 ? 10.517 9.289 0.478 1.00 95.50 100 LEU A N 1
ATOM 738 C CA . LEU A 1 100 ? 11.097 9.255 1.821 1.00 95.50 100 LEU A CA 1
ATOM 739 C C . LEU A 1 100 ? 11.442 10.682 2.307 1.00 95.50 100 LEU A C 1
ATOM 741 O O . LEU A 1 100 ? 11.649 11.561 1.465 1.00 95.50 100 LEU A O 1
ATOM 745 N N . PRO A 1 101 ? 11.565 10.922 3.628 1.00 94.25 101 PRO A N 1
ATOM 746 C CA . PRO A 1 101 ? 11.521 9.953 4.732 1.00 94.25 101 PRO A CA 1
ATOM 747 C C . PRO A 1 101 ? 10.114 9.416 5.029 1.00 94.25 101 PRO A C 1
ATOM 749 O O . PRO A 1 101 ? 9.111 10.066 4.745 1.00 94.25 101 PRO A O 1
ATOM 752 N N . LEU A 1 102 ? 10.058 8.207 5.589 1.00 93.44 102 LEU A N 1
ATOM 753 C CA . LEU A 1 102 ? 8.828 7.624 6.118 1.00 93.44 102 LEU A CA 1
ATOM 754 C C . LEU A 1 102 ? 8.476 8.329 7.433 1.00 93.44 102 LEU A C 1
ATOM 756 O O . LEU A 1 102 ? 9.305 8.381 8.339 1.00 93.44 102 LEU A O 1
ATOM 760 N N . ASP A 1 103 ? 7.248 8.836 7.539 1.00 93.00 103 ASP A N 1
ATOM 761 C CA . ASP A 1 103 ? 6.720 9.435 8.768 1.00 93.00 103 ASP A CA 1
ATOM 762 C C . ASP A 1 103 ? 5.275 8.964 8.998 1.00 93.00 103 ASP A C 1
ATOM 764 O O . ASP A 1 103 ? 4.338 9.459 8.364 1.00 93.00 103 ASP A O 1
ATOM 768 N N . PRO A 1 104 ? 5.060 7.993 9.897 1.00 87.50 104 PRO A N 1
ATOM 769 C CA . PRO A 1 104 ? 3.757 7.380 10.083 1.00 87.50 104 PRO A CA 1
ATOM 770 C C . PRO A 1 104 ? 2.840 8.218 10.994 1.00 87.50 104 PRO A C 1
ATOM 772 O O . PRO A 1 104 ? 1.694 7.830 11.217 1.00 87.50 104 PRO A O 1
ATOM 775 N N . SER A 1 105 ? 3.323 9.351 11.523 1.00 88.62 105 SER A N 1
ATOM 776 C CA . SER A 1 105 ? 2.521 10.302 12.305 1.00 88.62 105 SER A CA 1
ATOM 777 C C . SER A 1 105 ? 1.698 11.255 11.429 1.00 88.62 105 SER A C 1
ATOM 779 O O . SER A 1 105 ? 0.794 11.934 11.919 1.00 88.62 105 SER A O 1
ATOM 781 N N . LEU A 1 106 ? 1.982 11.293 10.122 1.00 88.88 106 LEU A N 1
ATOM 782 C CA . LEU A 1 106 ? 1.301 12.172 9.181 1.00 88.88 106 LEU A CA 1
ATOM 783 C C . LEU A 1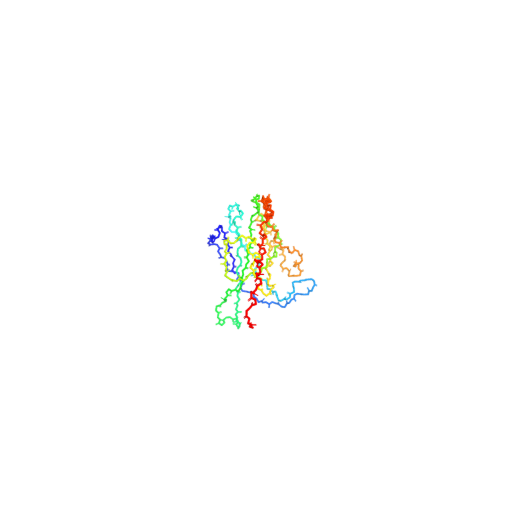 106 ? -0.162 11.776 8.986 1.00 88.88 106 LEU A C 1
ATOM 785 O O . LEU A 1 106 ? -0.499 10.625 8.700 1.00 88.88 106 LEU A O 1
ATOM 789 N N . SER A 1 107 ? -1.043 12.775 9.029 1.00 85.19 107 SER A N 1
ATOM 790 C CA . SER A 1 107 ? -2.430 12.591 8.609 1.00 85.19 107 SER A CA 1
ATOM 791 C C . SER A 1 107 ? -2.517 12.300 7.100 1.00 85.19 107 SER A C 1
ATOM 793 O O . SER A 1 107 ? -1.662 12.753 6.329 1.00 85.19 107 SER A O 1
ATOM 795 N N . PRO A 1 108 ? -3.593 11.644 6.619 1.00 81.75 108 PRO A N 1
ATOM 796 C CA . PRO A 1 108 ? -3.766 11.384 5.187 1.00 81.75 108 PRO A CA 1
ATOM 797 C C . PRO A 1 108 ? -3.721 12.657 4.323 1.00 81.75 108 PRO A C 1
ATOM 799 O O . PRO A 1 108 ? -3.245 12.635 3.191 1.00 81.75 108 PRO A O 1
ATOM 802 N N . GLY A 1 109 ? -4.183 13.792 4.863 1.00 85.00 109 GLY A N 1
ATOM 803 C CA . GLY A 1 109 ? -4.112 15.086 4.184 1.00 85.00 109 GLY A CA 1
ATOM 804 C C . GLY A 1 109 ? -2.680 15.604 4.023 1.00 85.00 109 GLY A C 1
ATOM 805 O O . GLY A 1 109 ? -2.340 16.108 2.956 1.00 85.00 109 GLY A O 1
ATOM 806 N N . GLN A 1 110 ? -1.836 15.445 5.046 1.00 89.44 110 GLN A N 1
ATOM 807 C CA . GLN A 1 110 ? -0.419 15.825 4.989 1.00 89.44 110 GLN A CA 1
ATOM 808 C C . GLN A 1 110 ? 0.375 14.893 4.072 1.00 89.44 110 GLN A C 1
ATOM 810 O O . GLN A 1 110 ? 1.190 15.364 3.281 1.00 89.44 110 GLN A O 1
ATOM 815 N N . LEU A 1 111 ? 0.079 13.590 4.107 1.00 89.12 111 LEU A N 1
ATOM 816 C CA . LEU A 1 111 ? 0.690 12.597 3.223 1.00 89.12 111 LEU A CA 1
ATOM 817 C C . LEU A 1 111 ? 0.496 12.943 1.740 1.00 89.12 111 LEU A C 1
ATOM 819 O O . LEU A 1 111 ? 1.393 12.737 0.924 1.00 89.12 111 LEU A O 1
ATOM 823 N N . ASN A 1 112 ? -0.659 13.514 1.388 1.00 89.06 112 ASN A N 1
ATOM 824 C CA . ASN A 1 112 ? -0.945 13.947 0.021 1.00 89.06 112 ASN A CA 1
ATOM 825 C C . ASN A 1 112 ? -0.060 15.102 -0.467 1.00 89.06 112 ASN A C 1
ATOM 827 O O . ASN A 1 112 ? 0.063 15.278 -1.679 1.00 89.06 112 ASN A O 1
ATOM 831 N N . GLY A 1 113 ? 0.571 15.850 0.444 1.00 91.19 113 GLY A N 1
ATOM 832 C CA . GLY A 1 113 ? 1.552 16.884 0.116 1.00 91.19 113 GLY A CA 1
ATOM 833 C C . GLY A 1 113 ? 2.933 16.337 -0.256 1.00 91.19 113 GLY A C 1
ATOM 834 O O . GLY A 1 113 ? 3.739 17.072 -0.822 1.00 91.19 113 GLY A O 1
ATOM 835 N N . ILE A 1 114 ? 3.220 15.060 0.022 1.00 94.69 114 ILE A N 1
ATOM 836 C CA . ILE A 1 114 ? 4.504 14.447 -0.331 1.00 94.69 114 ILE A CA 1
ATOM 837 C C . ILE A 1 114 ? 4.495 14.063 -1.822 1.00 94.69 114 ILE A C 1
ATOM 839 O O . ILE A 1 114 ? 3.533 13.445 -2.290 1.00 94.69 114 ILE A O 1
ATOM 843 N N . PRO A 1 115 ? 5.550 14.367 -2.597 1.00 94.75 115 PRO A N 1
ATOM 844 C CA . PRO A 1 115 ? 5.639 13.950 -3.993 1.00 94.75 115 PRO A CA 1
ATOM 845 C C . PRO A 1 115 ? 5.539 12.428 -4.166 1.00 94.75 115 PRO A C 1
ATOM 847 O O . PRO A 1 115 ? 6.090 11.653 -3.378 1.00 94.75 115 PRO A O 1
ATOM 850 N N . GLN A 1 116 ? 4.846 11.996 -5.219 1.00 94.44 116 GLN A N 1
ATOM 851 C CA . GLN A 1 116 ? 4.809 10.591 -5.622 1.00 94.44 116 GLN A CA 1
ATOM 852 C C . GLN A 1 116 ? 6.104 10.218 -6.355 1.00 94.44 116 GLN A C 1
ATOM 854 O O . GLN A 1 116 ? 6.581 10.967 -7.209 1.00 94.44 116 GLN A O 1
ATOM 859 N N . VAL A 1 117 ? 6.663 9.047 -6.056 1.00 92.88 117 VAL A N 1
ATOM 860 C CA . VAL A 1 117 ? 7.895 8.560 -6.692 1.00 92.88 117 VAL A CA 1
ATOM 861 C C . VAL A 1 117 ? 7.551 7.850 -7.994 1.00 92.88 117 VAL A C 1
ATOM 863 O O . VAL A 1 117 ? 6.862 6.836 -7.971 1.00 92.88 117 VAL A O 1
ATOM 866 N N . CYS A 1 118 ? 8.044 8.364 -9.125 1.00 86.62 118 CYS A N 1
ATOM 867 C CA . CYS A 1 118 ? 7.954 7.717 -10.445 1.00 86.62 118 CYS A CA 1
ATOM 868 C C . CYS A 1 118 ? 6.540 7.235 -10.827 1.00 86.62 118 CYS A C 1
ATOM 870 O O . CYS A 1 118 ? 6.408 6.214 -11.492 1.00 86.62 118 CYS A O 1
ATOM 872 N N . GLN A 1 119 ? 5.493 7.935 -10.370 1.00 89.69 119 GLN A N 1
ATOM 873 C CA . GLN A 1 119 ? 4.088 7.534 -10.546 1.00 89.69 119 GLN A CA 1
ATOM 874 C C . GLN A 1 119 ? 3.756 6.121 -10.018 1.00 89.69 119 GLN A C 1
ATOM 876 O O . GLN A 1 119 ? 2.760 5.527 -10.415 1.00 89.69 119 GLN A O 1
ATOM 881 N N . ALA A 1 120 ? 4.558 5.576 -9.100 1.00 91.94 120 ALA A N 1
ATOM 882 C CA . ALA A 1 120 ? 4.349 4.244 -8.555 1.00 91.94 120 ALA A CA 1
ATOM 883 C C . ALA A 1 120 ? 3.111 4.208 -7.644 1.00 91.94 120 ALA A C 1
ATOM 885 O O . ALA A 1 120 ? 2.904 5.100 -6.815 1.00 91.94 120 ALA A O 1
ATOM 886 N N . GLU A 1 121 ? 2.295 3.167 -7.786 1.00 94.56 121 GLU A N 1
ATOM 887 C CA . GLU A 1 121 ? 1.063 2.967 -7.020 1.00 94.56 121 GLU A CA 1
ATOM 888 C C . GLU A 1 121 ? 1.041 1.567 -6.398 1.00 94.56 121 GLU A C 1
ATOM 890 O O . GLU A 1 121 ? 1.508 0.594 -6.990 1.00 94.56 121 GLU A O 1
ATOM 895 N N . LEU A 1 122 ? 0.482 1.469 -5.194 1.00 93.44 122 LEU A N 1
ATOM 896 C CA . LEU A 1 122 ? 0.198 0.220 -4.505 1.00 93.44 122 LEU A CA 1
ATOM 897 C C . LEU A 1 122 ? -1.301 -0.073 -4.591 1.00 93.44 122 LEU A C 1
ATOM 899 O O . LEU A 1 122 ? -2.124 0.716 -4.128 1.00 93.44 122 LEU A O 1
ATOM 903 N N . PHE A 1 123 ? -1.640 -1.233 -5.141 1.00 92.94 123 PHE A N 1
ATOM 904 C CA . PHE A 1 123 ? -3.001 -1.750 -5.210 1.00 92.94 123 PHE A CA 1
ATOM 905 C C . PHE A 1 123 ? -3.176 -2.773 -4.094 1.00 92.94 123 PHE A C 1
ATOM 907 O O . PHE A 1 123 ? -2.468 -3.780 -4.058 1.00 92.94 123 PHE A O 1
ATOM 914 N N . LEU A 1 124 ? -4.090 -2.515 -3.163 1.00 91.75 124 LEU A N 1
ATOM 915 C CA . LEU A 1 124 ? -4.339 -3.404 -2.034 1.00 91.75 124 LEU A CA 1
ATOM 916 C C . LEU A 1 124 ? -5.823 -3.660 -1.844 1.00 91.75 124 LEU A C 1
ATOM 918 O O . LEU A 1 124 ? -6.672 -2.816 -2.122 1.00 91.75 124 LEU A O 1
ATOM 922 N N . ARG A 1 125 ? -6.125 -4.843 -1.327 1.00 91.25 125 ARG A N 1
ATOM 923 C CA . ARG A 1 125 ? -7.474 -5.251 -0.979 1.00 91.25 125 ARG A CA 1
ATOM 924 C C . ARG A 1 125 ? -7.575 -5.392 0.529 1.00 91.25 125 ARG A C 1
ATOM 926 O O . ARG A 1 125 ? -6.909 -6.242 1.113 1.00 91.25 125 ARG A O 1
ATOM 933 N N . MET A 1 126 ? -8.405 -4.565 1.154 1.00 89.69 126 MET A N 1
ATOM 934 C CA . MET A 1 126 ? -8.679 -4.654 2.583 1.00 89.69 126 MET A CA 1
ATOM 935 C C . MET A 1 126 ? -9.990 -5.395 2.796 1.00 89.69 126 MET A C 1
ATOM 937 O O . MET A 1 126 ? -11.016 -5.029 2.227 1.00 89.69 126 MET A O 1
ATOM 941 N N . VAL A 1 127 ? -9.959 -6.440 3.616 1.00 88.06 127 VAL A N 1
ATOM 942 C CA . VAL A 1 127 ? -11.124 -7.286 3.878 1.00 88.06 127 VAL A CA 1
ATOM 943 C C . VAL A 1 127 ? -11.381 -7.366 5.371 1.00 88.06 127 VAL A C 1
ATOM 945 O O . VAL A 1 127 ? -10.448 -7.418 6.175 1.00 88.06 127 VAL A O 1
ATOM 948 N N . ASN A 1 128 ? -12.655 -7.397 5.748 1.00 86.38 128 ASN A N 1
ATOM 949 C CA . ASN A 1 128 ? -13.026 -7.717 7.114 1.00 86.38 128 ASN A CA 1
ATOM 950 C C . ASN A 1 128 ? -12.630 -9.170 7.414 1.00 86.38 128 ASN A C 1
ATOM 952 O O . ASN A 1 128 ? -12.815 -10.053 6.576 1.00 86.38 128 ASN A O 1
ATOM 956 N N . ALA A 1 129 ? -12.122 -9.430 8.619 1.00 83.31 129 ALA A N 1
ATOM 957 C CA . ALA A 1 129 ? -11.707 -10.767 9.036 1.00 83.31 129 ALA A CA 1
ATOM 958 C C . ALA A 1 129 ? -12.824 -11.818 8.900 1.00 83.31 129 ALA A C 1
ATOM 960 O O . ALA A 1 129 ? -12.529 -12.971 8.604 1.00 83.31 129 ALA A O 1
ATOM 961 N N . ARG A 1 130 ? -14.097 -11.422 9.058 1.00 83.31 130 ARG A N 1
ATOM 962 C CA . ARG A 1 130 ? -15.256 -12.315 8.875 1.00 83.31 130 ARG A CA 1
ATOM 963 C C . ARG A 1 130 ? -15.389 -12.849 7.442 1.00 83.31 130 ARG A C 1
ATOM 965 O O . ARG A 1 130 ? -15.901 -13.941 7.245 1.00 83.31 130 ARG A O 1
ATOM 972 N N . ASP A 1 131 ? -14.932 -12.069 6.463 1.00 84.94 131 ASP A N 1
ATOM 973 C CA . ASP A 1 131 ? -15.069 -12.349 5.031 1.00 84.94 131 ASP A CA 1
ATOM 974 C C . ASP A 1 131 ? -13.761 -12.921 4.449 1.00 84.94 131 ASP A C 1
ATOM 976 O O . ASP A 1 131 ? -13.668 -13.195 3.252 1.00 84.94 131 ASP A O 1
ATOM 980 N N . ALA A 1 132 ? -12.727 -13.099 5.282 1.00 81.75 132 ALA A N 1
ATOM 981 C CA . ALA A 1 132 ? -11.378 -13.431 4.840 1.00 81.75 132 ALA A CA 1
ATOM 982 C C . ALA A 1 132 ? -11.310 -14.750 4.059 1.00 81.75 132 ALA A C 1
ATOM 984 O O . ALA A 1 132 ? -10.585 -14.818 3.069 1.00 81.75 132 ALA A O 1
ATOM 985 N N . ASP A 1 133 ? -12.062 -15.777 4.460 1.00 83.25 133 ASP A N 1
ATOM 986 C CA . ASP A 1 133 ? -12.036 -17.089 3.798 1.00 83.25 133 ASP A CA 1
ATOM 987 C C . ASP A 1 133 ? -12.663 -17.041 2.404 1.00 83.25 133 ASP A C 1
ATOM 989 O O . ASP A 1 133 ? -12.111 -17.604 1.463 1.00 83.25 133 ASP A O 1
ATOM 993 N N . VAL A 1 134 ? -13.755 -16.291 2.235 1.00 82.44 134 VAL A N 1
ATOM 994 C CA . VAL A 1 134 ? -14.381 -16.070 0.920 1.00 82.44 134 VAL A CA 1
ATOM 995 C C . VAL A 1 134 ? -13.427 -15.300 0.013 1.00 82.44 134 VAL A C 1
ATOM 997 O O . VAL A 1 134 ? -13.210 -15.666 -1.140 1.00 82.44 134 VAL A O 1
ATOM 1000 N N . GLN A 1 135 ? -12.798 -14.256 0.553 1.00 81.44 135 GLN A N 1
ATOM 1001 C CA . GLN A 1 135 ? -11.931 -13.374 -0.221 1.00 81.44 135 GLN A CA 1
ATOM 1002 C C . GLN A 1 135 ? -10.535 -13.935 -0.494 1.00 81.44 135 GLN A C 1
ATOM 1004 O O . GLN A 1 135 ? -9.824 -13.392 -1.337 1.00 81.44 135 GLN A O 1
ATOM 1009 N N . THR A 1 136 ? -10.165 -15.036 0.162 1.00 74.25 136 THR A N 1
ATOM 1010 C CA . THR A 1 136 ? -8.914 -15.768 -0.086 1.00 74.25 136 THR A CA 1
ATOM 1011 C C . THR A 1 136 ? -8.861 -16.370 -1.489 1.00 74.25 136 THR A C 1
ATOM 1013 O O . THR A 1 136 ? -7.775 -16.517 -2.040 1.00 74.25 136 THR A O 1
ATOM 1016 N N . TRP A 1 137 ? -10.017 -16.686 -2.074 1.00 73.56 137 TRP A N 1
ATOM 1017 C CA . TRP A 1 137 ? -10.119 -17.314 -3.394 1.00 73.56 137 TRP A CA 1
ATOM 1018 C C . TRP A 1 137 ? -10.172 -16.318 -4.550 1.00 73.56 137 TRP A C 1
ATOM 1020 O O . TRP A 1 137 ? -10.146 -16.728 -5.708 1.00 73.56 137 TRP A O 1
ATOM 1030 N N . ALA A 1 138 ? -10.269 -15.022 -4.255 1.00 82.00 138 ALA A N 1
ATOM 1031 C CA . ALA A 1 138 ? -10.268 -14.009 -5.293 1.00 82.00 138 ALA A CA 1
ATOM 1032 C C . ALA A 1 138 ? -8.872 -13.893 -5.908 1.00 82.00 138 ALA A C 1
ATOM 1034 O O . ALA A 1 138 ? -7.878 -13.701 -5.204 1.00 82.00 138 ALA A O 1
ATOM 1035 N N . GLU A 1 139 ? -8.814 -13.996 -7.230 1.00 84.00 139 GLU A N 1
ATOM 1036 C CA . GLU A 1 139 ? -7.578 -13.857 -7.983 1.00 84.00 139 GLU A CA 1
ATOM 1037 C C . GLU A 1 139 ? -7.031 -12.426 -7.889 1.00 84.00 139 GLU A C 1
ATOM 1039 O O . GLU A 1 139 ? -7.771 -11.445 -7.975 1.00 84.00 139 GLU A O 1
ATOM 1044 N N . ILE A 1 140 ? -5.710 -12.302 -7.742 1.00 85.00 140 ILE A N 1
ATOM 1045 C CA . ILE A 1 140 ? -5.021 -11.017 -7.870 1.00 85.00 140 ILE A CA 1
ATOM 1046 C C . ILE A 1 140 ? -4.651 -10.840 -9.337 1.00 85.00 140 ILE A C 1
ATOM 1048 O O . ILE A 1 140 ? -3.633 -11.360 -9.793 1.00 85.00 140 ILE A O 1
ATOM 1052 N N . ASN A 1 141 ? -5.478 -10.091 -10.062 1.00 85.62 141 ASN A N 1
ATOM 1053 C CA . ASN A 1 141 ? -5.268 -9.803 -11.473 1.00 85.62 141 ASN A CA 1
ATOM 1054 C C . ASN A 1 141 ? -4.973 -8.306 -11.686 1.00 85.62 141 ASN A C 1
ATOM 1056 O O . ASN A 1 141 ? -5.859 -7.476 -11.473 1.00 85.62 141 ASN A O 1
ATOM 1060 N N . PRO A 1 142 ? -3.768 -7.929 -12.156 1.00 86.44 142 PRO A N 1
ATOM 1061 C CA . PRO A 1 142 ? -3.454 -6.547 -12.520 1.00 86.44 142 PRO A CA 1
ATOM 1062 C C . PRO A 1 142 ? -4.428 -5.927 -13.535 1.00 86.44 142 PRO A C 1
ATOM 1064 O O . PRO A 1 142 ? -4.614 -4.712 -13.530 1.00 86.44 142 PRO A O 1
ATOM 1067 N N . ALA A 1 143 ? -5.093 -6.729 -14.373 1.00 86.81 143 ALA A N 1
ATOM 1068 C CA . ALA A 1 143 ? -6.079 -6.221 -15.324 1.00 86.81 143 ALA A CA 1
ATOM 1069 C C . ALA A 1 143 ? -7.348 -5.646 -14.649 1.00 86.81 143 ALA A C 1
ATOM 1071 O O . ALA A 1 143 ? -8.025 -4.759 -15.178 1.00 86.81 143 ALA A O 1
ATOM 1072 N N . SER A 1 144 ? -7.623 -6.081 -13.417 1.00 87.62 144 SER A N 1
ATOM 1073 C CA . SER A 1 144 ? -8.697 -5.565 -12.558 1.00 87.62 144 SER A CA 1
ATOM 1074 C C . SER A 1 144 ? -8.329 -4.267 -11.828 1.00 87.62 144 SER A C 1
ATOM 1076 O O . SER A 1 144 ? -9.062 -3.823 -10.950 1.00 87.62 144 SER A O 1
ATOM 1078 N N . ALA A 1 145 ? -7.226 -3.595 -12.184 1.00 88.88 145 ALA A N 1
ATOM 1079 C CA . ALA A 1 145 ? -6.812 -2.344 -11.536 1.00 88.88 145 ALA A CA 1
ATOM 1080 C C . ALA A 1 145 ? -7.883 -1.234 -11.556 1.00 88.88 145 ALA A C 1
ATOM 1082 O O . ALA A 1 145 ? -7.875 -0.360 -10.692 1.00 88.88 145 ALA A O 1
ATOM 1083 N N . HIS A 1 146 ? -8.817 -1.281 -12.508 1.00 88.31 146 HIS A N 1
ATOM 1084 C CA . HIS A 1 146 ? -9.947 -0.358 -12.606 1.00 88.31 146 HIS A CA 1
ATOM 1085 C C . HIS A 1 146 ? -10.955 -0.480 -11.445 1.00 88.31 146 HIS A C 1
ATOM 1087 O O . HIS A 1 146 ? -11.708 0.458 -11.199 1.00 88.31 146 HIS A O 1
ATOM 1093 N N . GLU A 1 147 ? -10.958 -1.598 -10.713 1.00 91.25 147 GLU A N 1
ATOM 1094 C CA . GLU A 1 147 ? -11.798 -1.811 -9.526 1.00 91.25 147 GLU A CA 1
ATOM 1095 C C . GLU A 1 147 ? -11.260 -1.081 -8.282 1.00 91.25 147 GLU A C 1
ATOM 1097 O O . GLU A 1 147 ? -11.958 -0.967 -7.274 1.00 91.25 147 GLU A O 1
ATOM 1102 N N . TYR A 1 148 ? -10.016 -0.594 -8.333 1.00 93.06 148 TYR A N 1
ATOM 1103 C CA . TYR A 1 148 ? -9.335 0.026 -7.204 1.00 93.06 148 TYR A CA 1
ATOM 1104 C C . TYR A 1 148 ? -9.489 1.543 -7.232 1.00 93.06 148 TYR A C 1
ATOM 1106 O O . TYR A 1 148 ? -9.201 2.214 -8.224 1.00 93.06 148 TYR A O 1
ATOM 1114 N N . GLN A 1 149 ? -9.867 2.101 -6.087 1.00 93.44 149 GLN A N 1
ATOM 1115 C CA . GLN A 1 149 ? -10.124 3.527 -5.929 1.00 93.44 149 GLN A CA 1
ATOM 1116 C C . GLN A 1 149 ? -9.159 4.170 -4.938 1.00 93.44 149 GLN A C 1
ATOM 1118 O O . GLN A 1 149 ? -8.634 3.519 -4.033 1.00 93.44 149 GLN A O 1
ATOM 1123 N N . TYR A 1 150 ? -8.945 5.476 -5.080 1.00 91.69 150 TYR A N 1
ATOM 1124 C CA . TYR A 1 150 ? -8.239 6.226 -4.049 1.00 91.69 150 TYR A CA 1
ATOM 1125 C C . TYR A 1 150 ? -9.071 6.254 -2.755 1.00 91.69 150 TYR A C 1
ATOM 1127 O O . TYR A 1 150 ? -10.304 6.339 -2.827 1.00 91.69 150 TYR A O 1
ATOM 1135 N N . PRO A 1 151 ? -8.426 6.195 -1.575 1.00 86.88 151 PRO A N 1
ATOM 1136 C CA . PRO A 1 151 ? -9.110 6.391 -0.307 1.00 86.88 151 PRO A CA 1
ATOM 1137 C C . PRO A 1 151 ? -9.881 7.713 -0.308 1.00 86.88 151 PRO A C 1
ATOM 1139 O O . PRO A 1 151 ? -9.380 8.703 -0.855 1.00 86.88 151 PRO A O 1
ATOM 1142 N N . PRO A 1 152 ? -11.085 7.756 0.289 1.00 76.69 152 PRO A N 1
ATOM 1143 C CA . PRO A 1 152 ? -11.850 8.988 0.353 1.00 76.69 152 PRO A CA 1
ATOM 1144 C C . PRO A 1 152 ? -11.003 10.074 1.030 1.00 76.69 152 PRO A C 1
ATOM 1146 O O . PRO A 1 152 ? -10.340 9.796 2.038 1.00 76.69 152 PRO A O 1
ATOM 1149 N N . PRO A 1 153 ? -11.011 11.316 0.515 1.00 66.94 153 PRO A N 1
ATOM 1150 C CA . PRO A 1 153 ? -10.415 12.427 1.232 1.00 66.94 153 PRO A CA 1
ATOM 1151 C C . PRO A 1 153 ? -11.070 12.481 2.608 1.00 66.94 153 PRO A C 1
ATOM 1153 O O . PRO A 1 153 ? -12.297 12.510 2.698 1.00 66.94 153 PRO A O 1
ATOM 1156 N N . VAL A 1 154 ? -10.278 12.482 3.681 1.00 60.31 154 VAL A N 1
ATOM 1157 C CA . VAL A 1 154 ? -10.810 12.755 5.020 1.00 60.31 154 VAL A CA 1
ATOM 1158 C C . VAL A 1 154 ? -11.521 14.097 4.932 1.00 60.31 154 VAL A C 1
ATOM 1160 O O . VAL A 1 154 ? -10.866 15.127 4.761 1.00 60.31 154 VAL A O 1
ATOM 1163 N N . SER A 1 155 ? -12.857 14.086 4.985 1.00 44.06 155 SER A N 1
ATOM 1164 C CA . SER A 1 155 ? -13.656 15.304 4.976 1.00 44.06 155 SER A CA 1
ATOM 1165 C C . SER A 1 155 ? -13.143 16.153 6.122 1.00 44.06 155 SER A C 1
ATOM 1167 O O . SER A 1 155 ? -13.294 15.776 7.284 1.00 44.06 155 SER A O 1
ATOM 1169 N N . ARG A 1 156 ? -12.476 17.272 5.832 1.00 45.06 156 ARG A N 1
ATOM 1170 C CA . ARG A 1 156 ? -12.209 18.263 6.873 1.00 45.06 156 ARG A CA 1
ATOM 1171 C C . ARG A 1 156 ? -13.576 18.546 7.476 1.00 45.06 156 ARG A C 1
ATOM 1173 O O . ARG A 1 156 ? -14.498 18.849 6.720 1.00 45.06 156 ARG A O 1
ATOM 1180 N N . SER A 1 157 ? -13.749 18.342 8.784 1.00 38.22 157 SER A N 1
ATOM 1181 C CA 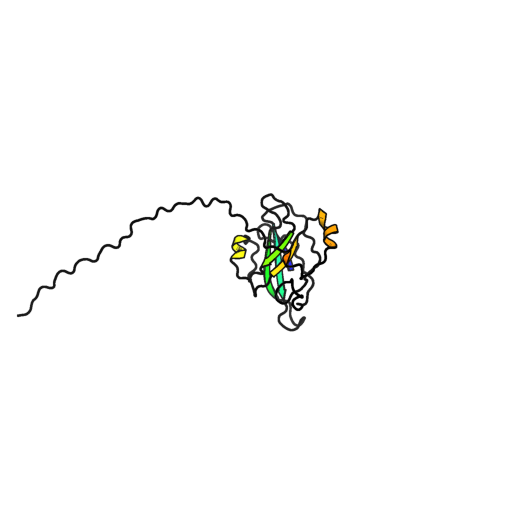. SER A 1 157 ? -14.946 18.876 9.422 1.00 38.22 157 SER A CA 1
ATOM 1182 C C . SER A 1 157 ? -14.998 20.334 9.002 1.00 38.22 157 SER A C 1
ATOM 1184 O O . SER A 1 157 ? -14.018 21.061 9.169 1.00 38.22 157 SER A O 1
ATOM 1186 N N . SER A 1 158 ? -16.083 20.700 8.333 1.00 43.75 158 SER A N 1
ATOM 1187 C CA . SER A 1 158 ? -16.412 22.071 8.001 1.00 43.75 158 SER A CA 1
ATOM 1188 C C . SER A 1 158 ? -16.592 22.822 9.316 1.00 43.75 158 SER A C 1
ATOM 1190 O O . SER A 1 158 ? -17.691 22.943 9.837 1.00 43.75 158 SER A O 1
ATOM 1192 N N . SER A 1 159 ? -15.474 23.256 9.872 1.00 45.56 159 SER A N 1
ATOM 1193 C CA . SER A 1 159 ? -15.360 24.385 10.776 1.00 45.56 159 SER A CA 1
ATOM 1194 C C . SER A 1 159 ? -14.074 25.116 10.407 1.00 45.56 159 SER A C 1
ATOM 1196 O O . SER A 1 159 ? -13.240 25.433 11.247 1.00 45.56 159 SER A O 1
ATOM 1198 N N . LEU A 1 160 ? -13.918 25.397 9.108 1.00 40.06 160 LEU A N 1
ATOM 1199 C CA . LEU A 1 160 ? -13.501 26.744 8.753 1.00 40.06 160 LEU A CA 1
ATOM 1200 C C . LEU A 1 160 ? -14.659 27.618 9.226 1.00 40.06 160 LEU A C 1
ATOM 1202 O O . LEU A 1 160 ? -15.606 27.880 8.490 1.00 40.06 160 LEU A O 1
ATOM 1206 N N . GLU A 1 161 ? -14.605 27.993 10.503 1.00 40.75 161 GLU A N 1
ATOM 1207 C CA . GLU A 1 161 ? -15.069 29.310 10.872 1.00 40.75 161 GLU A CA 1
ATOM 1208 C C . GLU A 1 161 ? -14.330 30.216 9.899 1.00 40.75 161 GLU A C 1
ATOM 1210 O O . GLU A 1 161 ? -13.101 30.335 9.920 1.00 40.75 161 GLU A O 1
ATOM 1215 N N . ALA A 1 162 ? -15.076 30.690 8.908 1.00 40.00 162 ALA A N 1
ATOM 1216 C CA . ALA A 1 162 ? -14.680 31.833 8.142 1.00 40.00 162 ALA A CA 1
ATOM 1217 C C . ALA A 1 162 ? -14.508 32.934 9.186 1.00 40.00 162 ALA A C 1
ATOM 1219 O O . ALA A 1 162 ? -15.451 33.639 9.530 1.00 40.00 162 ALA A O 1
ATOM 1220 N N . SER A 1 163 ? -13.297 33.061 9.728 1.00 43.31 163 SER A N 1
ATOM 1221 C CA . SER A 1 163 ? -12.797 34.368 10.085 1.00 43.31 163 SER A CA 1
ATOM 1222 C C . SER A 1 163 ? -12.804 35.122 8.766 1.00 43.31 163 SER A C 1
ATOM 1224 O O . SER A 1 163 ? -11.863 35.047 7.975 1.00 43.31 163 SER A O 1
ATOM 1226 N N . SER A 1 164 ? -13.947 35.740 8.479 1.00 44.81 164 SER A N 1
ATOM 1227 C CA . SER A 1 164 ? -14.062 36.872 7.588 1.00 44.81 164 SER A CA 1
ATOM 1228 C C . SER A 1 164 ? -13.065 37.880 8.133 1.00 44.81 164 SER A C 1
ATOM 1230 O O . SER A 1 164 ? -13.369 38.659 9.029 1.00 44.81 164 SER A O 1
ATOM 1232 N N . LEU A 1 165 ? -11.815 37.773 7.689 1.00 43.62 165 LEU A N 1
ATOM 1233 C CA . LEU A 1 165 ? -10.895 38.880 7.765 1.00 43.62 165 LEU A CA 1
ATOM 1234 C C . LEU A 1 165 ? -11.490 39.887 6.798 1.00 43.62 165 LEU A C 1
ATOM 1236 O O . LEU A 1 165 ? -11.314 39.781 5.582 1.00 43.62 165 LEU A O 1
ATOM 1240 N N . ASP A 1 166 ? -12.289 40.791 7.360 1.00 44.25 166 ASP A N 1
ATOM 1241 C CA . ASP A 1 166 ? -12.644 42.036 6.712 1.00 44.25 166 ASP A CA 1
ATOM 1242 C C . ASP A 1 166 ? -11.370 42.582 6.054 1.00 44.25 166 ASP A C 1
ATOM 1244 O O . ASP A 1 166 ? -10.311 42.611 6.700 1.00 44.25 166 ASP A O 1
ATOM 1248 N N . PRO A 1 167 ? -11.410 42.974 4.771 1.00 40.00 167 PRO A N 1
ATOM 1249 C CA . PRO A 1 167 ? -10.275 43.638 4.171 1.00 40.00 167 PRO A CA 1
ATOM 1250 C C . PRO A 1 167 ? -10.017 44.893 5.001 1.00 40.00 167 PRO A C 1
ATOM 1252 O O . PRO A 1 167 ? -10.846 45.805 5.020 1.00 40.00 167 PRO A O 1
ATOM 1255 N N . ILE A 1 168 ? -8.879 44.947 5.697 1.00 44.78 168 ILE A N 1
ATOM 1256 C CA . ILE A 1 168 ? -8.344 46.208 6.202 1.00 44.78 168 ILE A CA 1
ATOM 1257 C C . ILE A 1 168 ? -8.066 47.060 4.962 1.00 44.78 168 ILE A C 1
ATOM 1259 O O . ILE A 1 168 ? -7.037 46.956 4.298 1.00 44.78 168 ILE A O 1
ATOM 1263 N N . ALA A 1 169 ? -9.057 47.870 4.607 1.00 49.81 169 ALA A N 1
ATOM 1264 C CA . ALA A 1 169 ? -8.870 49.050 3.802 1.00 49.81 169 ALA A CA 1
ATOM 1265 C C . ALA A 1 169 ? -8.062 50.027 4.658 1.00 49.81 169 ALA A C 1
ATOM 1267 O O . ALA A 1 169 ? -8.547 50.501 5.683 1.00 49.81 169 ALA A O 1
ATOM 1268 N N . GLY A 1 170 ? -6.825 50.309 4.254 1.00 46.81 170 GLY A N 1
ATOM 1269 C CA . GLY A 1 170 ? -6.052 51.382 4.872 1.00 46.81 170 GLY A CA 1
ATOM 1270 C C . GLY A 1 170 ? -4.565 51.109 5.002 1.00 46.81 170 GLY A C 1
ATOM 1271 O O . GLY A 1 170 ? -4.034 51.172 6.100 1.00 46.81 170 GLY A O 1
ATOM 1272 N N . PHE A 1 171 ? -3.881 50.870 3.887 1.00 45.22 171 PHE A N 1
ATOM 1273 C CA . PHE A 1 171 ? -2.490 51.305 3.756 1.00 45.22 171 PHE A CA 1
ATOM 1274 C C . PHE A 1 171 ? -2.359 52.006 2.407 1.00 45.22 171 PHE A C 1
ATOM 1276 O O . PHE A 1 171 ? -1.932 51.440 1.405 1.00 45.22 171 PHE A O 1
ATOM 1283 N N . VAL A 1 172 ? -2.867 53.238 2.380 1.00 50.78 172 VAL A N 1
ATOM 1284 C CA . VAL A 1 172 ? -2.556 54.202 1.329 1.00 50.78 172 VAL A CA 1
ATOM 1285 C C . VAL A 1 172 ? -1.230 54.832 1.737 1.00 50.78 172 VAL A C 1
ATOM 1287 O O . VAL A 1 172 ? -1.141 55.447 2.798 1.00 50.78 172 VAL A O 1
ATOM 1290 N N . ASP A 1 173 ? -0.206 54.610 0.923 1.00 53.50 173 ASP A N 1
ATOM 1291 C CA . ASP A 1 173 ? 1.087 55.288 1.014 1.00 53.50 173 ASP A CA 1
ATOM 1292 C C . ASP A 1 173 ? 0.850 56.812 0.924 1.00 53.50 173 ASP A C 1
ATOM 1294 O O . ASP A 1 173 ? 0.116 57.246 0.024 1.00 53.50 173 ASP A O 1
ATOM 1298 N N . PRO A 1 174 ? 1.354 57.651 1.849 1.00 63.22 174 PRO A N 1
ATOM 1299 C CA . PRO A 1 174 ? 1.214 59.095 1.710 1.00 63.22 174 PRO A CA 1
ATOM 1300 C C . PRO A 1 174 ? 1.945 59.581 0.443 1.00 63.22 174 PRO A C 1
ATOM 1302 O O . PRO A 1 174 ? 3.043 59.110 0.147 1.00 63.22 174 PRO A O 1
ATOM 1305 N N . PRO A 1 175 ? 1.373 60.533 -0.318 1.00 64.12 175 PRO A N 1
ATOM 1306 C CA . PRO A 1 175 ? 2.043 61.079 -1.492 1.00 64.12 175 PRO A CA 1
ATOM 1307 C C . PRO A 1 175 ? 3.347 61.794 -1.091 1.00 64.12 175 PRO A C 1
ATOM 1309 O O . PRO A 1 175 ? 3.417 62.378 -0.004 1.00 64.12 175 PRO A O 1
ATOM 1312 N N . PRO A 1 176 ? 4.378 61.777 -1.956 1.00 63.94 176 PRO A N 1
ATOM 1313 C CA . PRO A 1 176 ? 5.657 62.409 -1.660 1.00 63.94 176 PRO A CA 1
ATOM 1314 C C . PRO A 1 176 ? 5.501 63.933 -1.481 1.00 63.94 176 PRO A C 1
ATOM 1316 O O . PRO A 1 176 ? 4.675 64.545 -2.167 1.00 63.94 176 PRO A O 1
ATOM 1319 N N . PRO A 1 177 ? 6.283 64.565 -0.584 1.00 61.56 177 PRO A N 1
ATOM 1320 C CA . PRO A 1 177 ? 6.269 66.014 -0.402 1.00 61.56 177 PRO A CA 1
ATOM 1321 C C . PRO A 1 177 ? 6.643 66.745 -1.696 1.00 61.56 177 PRO A C 1
ATOM 1323 O O . PRO A 1 177 ? 7.569 66.342 -2.396 1.00 61.56 177 PRO A O 1
ATOM 1326 N N . ALA A 1 178 ? 5.925 67.828 -1.994 1.00 56.09 178 ALA A N 1
ATOM 1327 C CA . ALA A 1 178 ? 6.209 68.705 -3.122 1.00 56.09 178 ALA A CA 1
ATOM 1328 C C . ALA A 1 178 ? 7.598 69.352 -2.974 1.00 56.09 178 ALA A C 1
ATOM 1330 O O . ALA A 1 178 ? 7.887 69.968 -1.949 1.00 56.09 178 ALA A O 1
ATOM 1331 N N . GLU A 1 179 ? 8.440 69.229 -4.003 1.00 56.34 179 GLU A N 1
ATOM 1332 C CA . GLU A 1 179 ? 9.673 70.010 -4.133 1.00 56.34 179 GLU A CA 1
ATOM 1333 C C . GLU A 1 179 ? 9.329 71.503 -4.244 1.00 56.34 179 GLU A C 1
ATOM 1335 O O . GLU A 1 179 ? 8.647 71.938 -5.176 1.00 56.34 179 GLU A O 1
ATOM 1340 N N . GLU A 1 180 ? 9.801 72.297 -3.282 1.00 55.69 180 GLU A N 1
ATOM 1341 C CA . GLU A 1 180 ? 9.836 73.755 -3.384 1.00 55.69 180 GLU A CA 1
ATOM 1342 C C . GLU A 1 180 ? 10.883 74.177 -4.436 1.00 55.69 180 GLU A C 1
ATOM 1344 O O . GLU A 1 180 ? 11.983 73.617 -4.476 1.00 55.69 180 GLU A O 1
ATOM 1349 N N . PRO A 1 181 ? 10.582 75.161 -5.301 1.00 51.50 181 PRO A N 1
ATOM 1350 C CA . PRO A 1 181 ? 11.481 75.553 -6.375 1.00 51.50 181 PRO A CA 1
ATOM 1351 C C . PRO A 1 181 ? 12.741 76.238 -5.834 1.00 51.50 181 PRO A C 1
ATOM 1353 O O . PRO A 1 181 ? 12.681 77.244 -5.126 1.00 51.50 181 PRO A O 1
ATOM 1356 N N . LEU A 1 182 ? 13.891 75.694 -6.242 1.00 48.94 182 LEU A N 1
ATOM 1357 C CA . LEU A 1 182 ? 15.221 76.280 -6.106 1.00 48.94 182 LEU A CA 1
ATOM 1358 C C . LEU A 1 182 ? 15.211 77.756 -6.519 1.00 48.94 182 LEU A C 1
ATOM 1360 O O . LEU A 1 182 ? 15.030 78.097 -7.689 1.00 48.94 182 LEU A O 1
ATOM 1364 N N . GLY A 1 183 ? 15.448 78.618 -5.531 1.00 45.66 183 GLY A N 1
ATOM 1365 C CA . GLY A 1 183 ? 15.746 80.024 -5.731 1.00 45.66 183 GLY A CA 1
ATOM 1366 C C . GLY A 1 183 ? 16.910 80.183 -6.703 1.00 45.66 183 GLY A C 1
ATOM 1367 O O . GLY A 1 183 ? 18.035 79.754 -6.452 1.00 45.66 183 GLY A O 1
ATOM 1368 N N . SER A 1 184 ? 16.610 80.818 -7.826 1.00 49.09 184 SER A N 1
ATOM 1369 C CA . SER A 1 184 ? 17.563 81.336 -8.790 1.00 49.09 184 SER A CA 1
ATOM 1370 C C . SER A 1 184 ? 18.517 82.322 -8.116 1.00 49.09 184 SER A C 1
ATOM 1372 O O . SER A 1 184 ? 18.095 83.381 -7.653 1.00 49.09 184 SER A O 1
ATOM 1374 N N . SER A 1 185 ? 19.806 81.990 -8.109 1.00 45.41 185 SER A N 1
ATOM 1375 C CA . SER A 1 185 ? 20.879 82.953 -7.891 1.00 45.41 185 SER A CA 1
ATOM 1376 C C . SER A 1 185 ? 22.039 82.626 -8.825 1.00 45.41 185 SER A C 1
ATOM 1378 O O . SER A 1 185 ? 22.773 81.670 -8.592 1.00 45.41 185 SER A O 1
ATOM 1380 N N . GLN A 1 186 ? 22.153 83.395 -9.911 1.00 40.78 186 GLN A N 1
ATOM 1381 C CA . GLN A 1 186 ? 23.425 83.861 -10.469 1.00 40.78 186 GLN A CA 1
ATOM 1382 C C . GLN A 1 186 ? 23.169 84.938 -11.535 1.00 40.78 186 GLN A C 1
ATOM 1384 O O . GLN A 1 186 ? 22.409 84.718 -12.479 1.00 40.78 186 GLN A O 1
ATOM 1389 N N . GLY A 1 187 ? 23.813 86.092 -11.340 1.00 38.88 187 GLY A N 1
ATOM 1390 C CA . GLY A 1 187 ? 23.762 87.296 -12.168 1.00 38.88 187 GLY A CA 1
ATOM 1391 C C . GLY A 1 187 ? 24.114 88.521 -11.344 1.00 38.88 187 GLY A C 1
ATOM 1392 O O . GLY A 1 187 ? 23.161 89.181 -10.884 1.00 38.88 187 GLY A O 1
#

Radius of gyration: 26.89 Å; chains: 1; bounding box: 42×105×41 Å